Protein AF-A0A9J6GIS7-F1 (afdb_monomer_lite)

pLDDT: mean 80.04, std 21.85, range [19.17, 98.69]

Radius of gyration: 23.98 Å; chains: 1; bounding box: 55×44×82 Å

Sequence (322 aa):
MVPNIGRYGRQYSVLVHHNRYSGREEYANVIGKDVFIVTILREPMALFESLAATLRHKGIHIDDIEDSRGKGHFLSYLAGMRVDYGRIGTNQMAFDLGLSVNVMNNSKRVIRFIRRLDAELDLVLIAELMDESLVLLKHALCWTTQDVVSFQQNARRSQYLPSRIPEKARRAILTANYVDVSLYNFFKIKLLDAIAAFGVDRMKEEVFALRKMRMSMYGDCVDSEDTADKVYPPQFVFRPDVVGYRIKNDTRAVPSATCRMLGANELLFTNMIRRRQLMDISAFYFARWGAGAATGLAASAPLGLALSLTLSVPWSSRMLLG

Foldseek 3Di:
DPDQCVVLVDADCDDDDQAAADFQVVVCVGHNPPDAAEEEAEDQVVVVLLVQVLCVVVVQHLPVLPDPPDPHCVVVQLVQHADDVNQDGALNVLRSNPDDSVCVVPPVVLVVSLVRCVVGHPAYHYPVCNLLSLLVVCVVVVHDLLVSQADDWPAFPDPPPSPPQDVVNVVSRCVSNVSSVVNNVVRVVVSVVVCVVCPVVVSVVSSVVSVVSNVVLCVQFFPDKDFCPVADDPQQPSDRRIIAGDTDPDGDPDDNVVSCCNRRHPSRNVVVVVVVVVVVVVVSVCVVVVVPPPDDDDDDDDDDDDDPPPPDDDDDDDDPDD

Secondary structure (DSSP, 8-state):
----GGGGT---S---SS-----HHHHHHHH-TT---EEEE--HHHHHHHHHHHHHHTT----TTS-TTS--HHHHHHTT--BTTTTB-SSHHHHHTT--GGGTT-HHHHHHHHHHHHHH-SEEEEGGGHHHHHHHHHHHTT--TGGG----TT-BSS--------HHHHHHHHHHTHHHHHHHHHHHHHHHHHHHHH-HHHHHHHHHHHHHHHHHHHHHHEEEEEEHHHHS-GGG-S-TTBEEEEEPSS-SSS-HHHHHHHH--HHHHHHHHHHHHHHHHHHHHHHHHHTTS-SS--------------------------

Structure (mmCIF, N/CA/C/O backbone):
data_AF-A0A9J6GIS7-F1
#
_entry.id   AF-A0A9J6GIS7-F1
#
loop_
_atom_site.group_PDB
_atom_site.id
_atom_site.type_symbol
_atom_site.label_atom_id
_atom_site.label_alt_id
_atom_site.label_comp_id
_atom_site.label_asym_id
_atom_site.label_entity_id
_atom_site.label_seq_id
_atom_site.pdbx_PDB_ins_code
_atom_site.Cartn_x
_atom_site.Cartn_y
_atom_site.Cartn_z
_atom_site.occupancy
_atom_site.B_iso_or_equiv
_atom_site.auth_seq_id
_atom_site.auth_comp_id
_atom_site.auth_asym_id
_atom_site.auth_atom_id
_atom_site.pdbx_PDB_model_num
ATOM 1 N N . MET A 1 1 ? 15.617 -7.220 10.814 1.00 45.91 1 MET A N 1
ATOM 2 C CA . MET A 1 1 ? 15.347 -8.638 11.128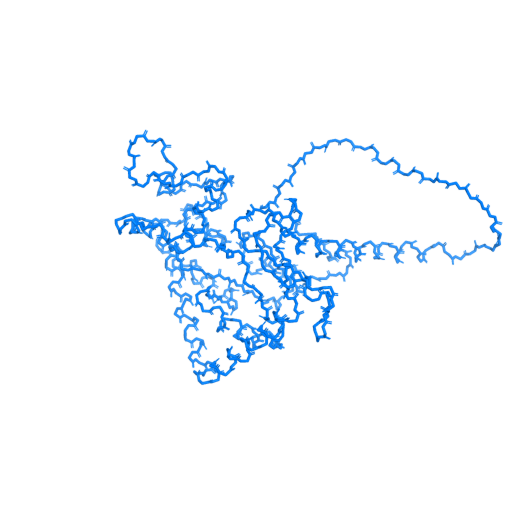 1.00 45.91 1 MET A CA 1
ATOM 3 C C . MET A 1 1 ? 14.197 -8.671 12.121 1.00 45.91 1 MET A C 1
ATOM 5 O O . MET A 1 1 ? 14.287 -7.982 13.131 1.00 45.91 1 MET A O 1
ATOM 9 N N . VAL A 1 2 ? 13.102 -9.363 11.799 1.00 58.69 2 VAL A N 1
ATOM 10 C CA . VAL A 1 2 ? 11.979 -9.567 12.729 1.00 58.69 2 VAL A CA 1
ATOM 11 C C . VAL A 1 2 ? 12.459 -10.547 13.807 1.00 58.69 2 VAL A C 1
ATOM 13 O O . VAL A 1 2 ? 12.977 -11.602 13.440 1.00 58.69 2 VAL A O 1
ATOM 16 N N . PRO A 1 3 ? 12.389 -10.219 15.110 1.00 66.56 3 PRO A N 1
ATOM 17 C CA . PRO A 1 3 ? 12.826 -11.140 16.155 1.00 66.56 3 PRO A CA 1
ATOM 18 C C . PRO A 1 3 ? 12.083 -12.477 16.059 1.00 66.56 3 PRO A C 1
ATOM 20 O O . PRO A 1 3 ? 10.860 -12.497 15.964 1.00 66.56 3 PRO A O 1
ATOM 23 N N . ASN A 1 4 ? 12.793 -13.606 16.125 1.00 67.88 4 ASN A N 1
ATOM 24 C CA . ASN A 1 4 ? 12.127 -14.903 16.227 1.00 67.88 4 ASN A CA 1
ATOM 25 C C . ASN A 1 4 ? 11.521 -15.040 17.632 1.00 67.88 4 ASN A C 1
ATOM 27 O O . ASN A 1 4 ? 12.206 -15.436 18.577 1.00 67.88 4 ASN A O 1
ATOM 31 N N . ILE A 1 5 ? 10.245 -14.673 17.771 1.00 73.38 5 ILE A N 1
ATOM 32 C CA . ILE A 1 5 ? 9.488 -14.803 19.022 1.00 73.38 5 ILE A CA 1
ATOM 33 C C . ILE A 1 5 ? 8.954 -16.221 19.257 1.00 73.38 5 ILE A C 1
ATOM 35 O O . ILE A 1 5 ? 8.486 -16.511 20.357 1.00 73.38 5 ILE A O 1
ATOM 39 N N . GLY A 1 6 ? 9.117 -17.126 18.284 1.00 70.00 6 GLY A N 1
ATOM 40 C CA . GLY A 1 6 ? 8.827 -18.553 18.432 1.00 70.00 6 GLY A CA 1
ATOM 41 C C . GLY A 1 6 ? 9.629 -19.188 19.566 1.00 70.00 6 GLY A C 1
ATOM 42 O O . GLY A 1 6 ? 9.104 -20.015 20.307 1.00 70.00 6 GLY A O 1
ATOM 43 N N . ARG A 1 7 ? 10.854 -18.700 19.818 1.00 71.38 7 ARG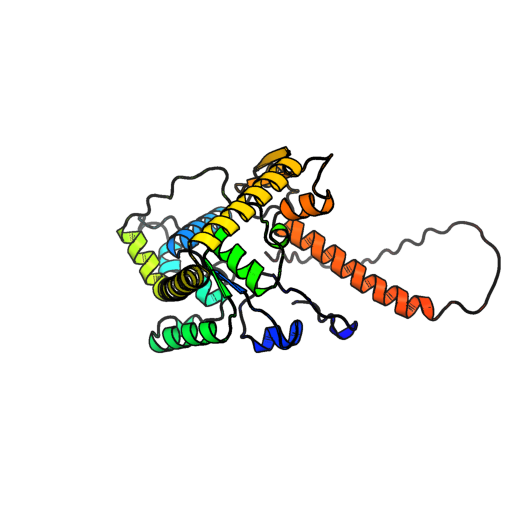 A N 1
ATOM 44 C CA . ARG A 1 7 ? 11.670 -19.104 20.983 1.00 71.38 7 ARG A CA 1
ATOM 45 C C . ARG A 1 7 ? 11.017 -18.803 22.341 1.00 71.38 7 ARG A C 1
ATOM 47 O O . ARG A 1 7 ? 11.453 -19.328 23.359 1.00 71.38 7 ARG A O 1
ATOM 54 N N . TYR A 1 8 ? 9.992 -17.952 22.353 1.00 71.31 8 TYR A N 1
ATOM 55 C CA . TYR A 1 8 ? 9.195 -17.589 23.524 1.00 71.31 8 TYR A CA 1
ATOM 56 C C . TYR A 1 8 ? 7.790 -18.210 23.500 1.00 71.31 8 TYR A C 1
ATOM 58 O O . TYR A 1 8 ? 6.919 -17.757 24.238 1.00 71.31 8 TYR A O 1
ATOM 66 N N . GLY A 1 9 ? 7.541 -19.206 22.640 1.00 74.12 9 GLY A N 1
ATOM 67 C CA . GLY A 1 9 ? 6.219 -19.820 22.487 1.00 74.12 9 GLY A CA 1
ATOM 68 C C . GLY A 1 9 ? 5.168 -18.862 21.918 1.00 74.12 9 GLY A C 1
ATOM 69 O O . GLY A 1 9 ? 3.985 -19.011 22.207 1.00 74.12 9 GLY A O 1
ATOM 70 N N . ARG A 1 10 ? 5.592 -17.846 21.154 1.00 76.88 10 ARG A N 1
ATOM 71 C CA . ARG A 1 10 ? 4.707 -16.850 20.540 1.00 76.88 10 ARG A CA 1
ATOM 72 C C . ARG A 1 10 ? 4.822 -16.849 19.025 1.00 76.88 10 ARG A C 1
ATOM 74 O O . ARG A 1 10 ? 5.863 -17.195 18.476 1.00 76.88 10 ARG A O 1
ATOM 81 N N . GLN A 1 11 ? 3.758 -16.407 18.368 1.00 77.50 11 GLN A N 1
ATOM 82 C CA . GLN A 1 11 ? 3.685 -16.228 16.920 1.00 77.50 11 GLN A CA 1
ATOM 83 C C . GLN A 1 11 ? 3.157 -14.831 16.601 1.00 77.50 11 GLN A C 1
ATOM 85 O O . GLN A 1 11 ? 2.466 -14.214 17.416 1.00 77.50 11 GLN A O 1
ATOM 90 N N . TYR A 1 12 ? 3.520 -14.316 15.430 1.00 82.81 12 TYR A N 1
ATOM 91 C CA . TYR A 1 12 ? 2.980 -13.055 14.940 1.00 82.81 12 TYR A CA 1
ATOM 92 C C . TYR A 1 12 ? 1.614 -13.297 14.309 1.00 82.81 12 TYR A C 1
ATOM 94 O O . TYR A 1 12 ? 1.493 -14.141 13.432 1.00 82.81 12 TYR A O 1
ATOM 102 N N . SER A 1 13 ? 0.608 -12.521 14.705 1.00 86.00 13 SER A N 1
ATOM 103 C CA . SER A 1 13 ? -0.703 -12.542 14.041 1.00 86.00 13 SER A CA 1
ATOM 104 C C . SER A 1 13 ? -0.714 -11.718 12.754 1.00 86.00 13 SER A C 1
ATOM 106 O O . SER A 1 13 ? -1.468 -12.015 11.837 1.00 86.00 13 SER A O 1
ATOM 108 N N . VAL A 1 14 ? 0.119 -10.676 12.684 1.00 89.00 14 VAL A N 1
ATOM 109 C CA . VAL A 1 14 ? 0.238 -9.793 11.520 1.00 89.00 14 VAL A CA 1
ATOM 110 C C . VAL A 1 14 ? 1.696 -9.355 11.376 1.00 89.00 14 VAL A C 1
ATOM 112 O O . VAL A 1 14 ? 2.322 -8.947 12.358 1.00 89.00 14 VAL A O 1
ATOM 115 N N . LEU A 1 15 ? 2.234 -9.413 10.156 1.00 88.06 15 LEU A N 1
ATOM 116 C CA . LEU A 1 15 ? 3.537 -8.852 9.799 1.00 88.06 15 LEU A CA 1
ATOM 117 C C . LEU A 1 15 ? 3.337 -7.716 8.794 1.00 88.06 15 LEU A C 1
ATOM 119 O O . LEU A 1 15 ? 3.062 -7.965 7.626 1.00 88.06 15 LEU A O 1
ATOM 123 N N . VAL A 1 16 ? 3.501 -6.475 9.253 1.00 85.44 16 VAL A N 1
ATOM 124 C CA . VAL A 1 16 ? 3.422 -5.275 8.407 1.00 85.44 16 VAL A CA 1
ATOM 125 C C . VAL A 1 16 ? 4.675 -4.445 8.636 1.00 85.44 16 VAL A C 1
ATOM 127 O O . VAL A 1 16 ? 4.836 -3.812 9.677 1.00 85.44 16 VAL A O 1
ATOM 130 N N . HIS A 1 17 ? 5.605 -4.496 7.692 1.00 80.25 17 HIS A N 1
ATOM 131 C CA . HIS A 1 17 ? 6.817 -3.686 7.707 1.00 80.25 17 HIS A CA 1
ATOM 132 C C . HIS A 1 17 ? 7.331 -3.548 6.278 1.00 80.25 17 HIS A C 1
ATOM 134 O O . HIS A 1 17 ? 7.092 -4.427 5.457 1.00 80.25 17 HIS A O 1
ATOM 140 N N . HIS A 1 18 ? 8.100 -2.499 5.990 1.00 82.00 18 HIS A N 1
ATOM 141 C CA . HIS A 1 18 ? 8.861 -2.432 4.748 1.00 82.00 18 HIS A CA 1
ATOM 142 C C . HIS A 1 18 ? 9.874 -3.580 4.693 1.00 82.00 18 HIS A C 1
ATOM 144 O O . HIS A 1 18 ? 10.865 -3.596 5.433 1.00 82.00 18 HIS A O 1
ATOM 150 N N . ASN A 1 19 ? 9.602 -4.563 3.845 1.00 85.44 19 ASN A N 1
ATOM 151 C CA . ASN A 1 19 ? 10.486 -5.670 3.535 1.00 85.44 19 ASN A CA 1
ATOM 152 C C . ASN A 1 19 ? 10.356 -6.036 2.055 1.00 85.44 19 ASN A C 1
ATOM 154 O O . ASN A 1 19 ? 9.341 -5.785 1.413 1.00 85.44 19 ASN A O 1
ATOM 158 N N . ARG A 1 20 ? 11.413 -6.640 1.514 1.00 91.12 20 ARG A N 1
ATOM 159 C CA . ARG A 1 20 ? 11.375 -7.188 0.164 1.00 91.12 20 ARG A CA 1
ATOM 160 C C . ARG A 1 20 ? 10.721 -8.564 0.208 1.00 91.12 20 ARG A C 1
ATOM 162 O O . ARG A 1 20 ? 11.162 -9.419 0.973 1.00 91.12 20 ARG A O 1
ATOM 169 N N . TYR A 1 21 ? 9.691 -8.772 -0.602 1.00 94.00 21 TYR A N 1
ATOM 170 C CA . TYR A 1 21 ? 8.959 -10.027 -0.668 1.00 94.00 21 TYR A CA 1
ATOM 171 C C . TYR A 1 21 ? 9.860 -11.171 -1.143 1.00 94.00 21 TYR A C 1
ATOM 173 O O . TYR A 1 21 ? 10.566 -11.058 -2.148 1.00 94.00 21 TYR A O 1
ATOM 181 N N . SER A 1 22 ? 9.829 -12.278 -0.407 1.00 91.81 22 SER A N 1
ATOM 182 C CA . SER A 1 22 ? 10.700 -13.441 -0.598 1.00 91.81 22 SER A CA 1
ATOM 183 C C . SER A 1 22 ? 9.921 -14.740 -0.829 1.00 91.81 22 SER A C 1
ATOM 185 O O . SER A 1 22 ? 10.472 -15.816 -0.639 1.00 91.81 22 SER A O 1
ATOM 187 N N . GLY A 1 23 ? 8.663 -14.644 -1.275 1.00 92.81 23 GLY A N 1
ATOM 188 C CA . GLY A 1 23 ? 7.782 -15.795 -1.500 1.00 92.81 23 GLY A CA 1
ATOM 189 C C . GLY A 1 23 ? 6.984 -16.187 -0.256 1.00 92.81 23 GLY A C 1
ATOM 190 O O . GLY A 1 23 ? 7.378 -15.889 0.871 1.00 92.81 23 GLY A O 1
ATOM 191 N N . ARG A 1 24 ? 5.843 -16.851 -0.465 1.00 93.69 24 ARG A N 1
ATOM 192 C CA . ARG A 1 24 ? 4.863 -17.202 0.582 1.00 93.69 24 ARG A CA 1
ATOM 193 C C . ARG A 1 24 ? 5.442 -18.067 1.703 1.00 93.69 24 ARG A C 1
ATOM 195 O O . ARG A 1 24 ? 5.090 -17.866 2.862 1.00 93.69 24 ARG A O 1
ATOM 202 N N . GLU A 1 25 ? 6.345 -18.987 1.371 1.00 92.75 25 GLU A N 1
ATOM 203 C CA . GLU A 1 25 ? 6.940 -19.937 2.324 1.00 92.75 25 GLU A CA 1
ATOM 204 C C . GLU A 1 25 ? 7.667 -19.237 3.483 1.00 92.75 25 GLU A C 1
ATOM 206 O O . GLU A 1 25 ? 7.503 -19.617 4.641 1.00 92.75 25 GLU A O 1
ATOM 211 N N . GLU A 1 26 ? 8.392 -18.152 3.202 1.00 90.75 26 GLU A N 1
ATOM 212 C CA . GLU A 1 26 ? 9.105 -17.379 4.227 1.00 90.75 26 GLU A CA 1
ATOM 213 C C . GLU A 1 26 ? 8.149 -16.724 5.233 1.00 90.75 26 GLU A C 1
ATOM 215 O O . GLU A 1 26 ? 8.418 -16.687 6.433 1.00 90.75 26 GLU A O 1
ATOM 220 N N . TYR A 1 27 ? 6.991 -16.250 4.769 1.00 90.38 27 TYR A N 1
ATOM 221 C CA . TYR A 1 27 ? 5.964 -15.687 5.648 1.00 90.38 27 TYR A CA 1
ATOM 222 C C . TYR A 1 27 ? 5.241 -16.782 6.428 1.00 90.38 27 TYR A C 1
ATOM 224 O O . TYR A 1 27 ? 4.950 -16.600 7.612 1.00 90.38 27 TYR A O 1
ATOM 232 N N . ALA A 1 28 ? 5.011 -17.935 5.798 1.00 90.38 28 ALA A N 1
ATOM 233 C CA . ALA A 1 28 ? 4.398 -19.083 6.449 1.00 90.38 28 ALA A CA 1
ATOM 234 C C . ALA A 1 28 ? 5.254 -19.621 7.608 1.00 90.38 28 ALA A C 1
ATOM 236 O O . ALA A 1 28 ? 4.714 -20.043 8.628 1.00 90.38 28 ALA A O 1
ATOM 237 N N . ASN A 1 29 ? 6.583 -19.528 7.498 1.00 86.88 29 ASN A N 1
ATOM 238 C CA . ASN A 1 29 ? 7.515 -19.886 8.571 1.00 86.88 29 ASN A CA 1
ATOM 239 C C . ASN A 1 29 ? 7.455 -18.938 9.784 1.00 86.88 29 ASN A C 1
ATOM 241 O O . ASN A 1 29 ? 7.858 -19.323 10.882 1.00 86.88 29 ASN A O 1
ATOM 245 N N . VAL A 1 30 ? 6.977 -17.702 9.602 1.00 84.56 30 VAL A N 1
ATOM 246 C CA . VAL A 1 30 ? 6.939 -16.670 10.655 1.00 84.56 30 VAL A CA 1
ATOM 247 C C . VAL A 1 30 ? 5.552 -16.539 11.289 1.00 84.56 30 VAL A C 1
ATOM 249 O O . VAL A 1 30 ? 5.454 -16.381 12.508 1.00 84.56 30 VAL A O 1
ATOM 252 N N . ILE A 1 31 ? 4.497 -16.570 10.474 1.00 87.94 31 ILE A N 1
ATOM 253 C CA . ILE A 1 31 ? 3.103 -16.376 10.906 1.00 87.94 31 ILE A CA 1
ATOM 254 C C . ILE A 1 31 ? 2.387 -17.717 11.088 1.00 87.94 31 ILE A C 1
ATOM 256 O O . ILE A 1 31 ? 1.676 -17.902 12.070 1.00 87.94 31 ILE A O 1
ATOM 260 N N . GLY A 1 32 ? 2.579 -18.652 10.157 1.00 88.88 32 GLY A N 1
ATOM 261 C CA . GLY A 1 32 ? 1.862 -19.924 10.096 1.00 88.88 32 GLY A CA 1
ATOM 262 C C . GLY A 1 32 ? 1.458 -20.289 8.665 1.00 88.88 32 GLY A C 1
ATOM 263 O O . GLY A 1 32 ? 1.443 -19.443 7.774 1.00 88.88 32 GLY A O 1
ATOM 264 N N . LYS A 1 33 ? 1.121 -21.563 8.434 1.00 89.69 33 LYS A N 1
ATOM 265 C CA . LYS A 1 33 ? 0.798 -22.091 7.091 1.00 89.69 33 LYS A CA 1
ATOM 266 C C . LYS A 1 33 ? -0.401 -21.400 6.432 1.00 89.69 33 LYS A C 1
ATOM 268 O O . LYS A 1 33 ? -0.398 -21.228 5.217 1.00 89.69 33 LYS A O 1
ATOM 273 N N . ASP A 1 34 ? -1.354 -20.945 7.238 1.00 90.12 34 ASP A N 1
ATOM 274 C CA . ASP A 1 34 ? -2.580 -20.274 6.790 1.00 90.12 34 ASP A CA 1
ATOM 275 C C . ASP A 1 34 ? -2.407 -18.746 6.679 1.00 90.12 34 ASP A C 1
ATOM 277 O O . ASP A 1 34 ? -3.353 -17.982 6.859 1.00 90.12 34 ASP A O 1
ATOM 281 N N . VAL A 1 35 ? -1.178 -18.274 6.430 1.00 93.88 35 VAL A N 1
ATOM 282 C CA . VAL A 1 35 ? -0.882 -16.843 6.299 1.00 93.88 35 VAL A CA 1
ATOM 283 C C . VAL A 1 35 ? -1.677 -16.215 5.153 1.00 93.88 35 VAL A C 1
ATOM 285 O O . VAL A 1 35 ? -1.588 -16.659 4.015 1.00 93.88 35 VAL A O 1
ATOM 288 N N . PHE A 1 36 ? -2.410 -15.141 5.443 1.00 96.00 36 PHE A N 1
ATOM 289 C CA . PHE A 1 36 ? -3.055 -14.315 4.426 1.00 96.00 36 PHE A CA 1
ATOM 290 C C . PHE A 1 36 ? -2.112 -13.179 4.016 1.00 96.00 36 PHE A C 1
ATOM 292 O O . PHE A 1 36 ? -1.747 -12.336 4.840 1.00 96.00 36 PHE A O 1
ATOM 299 N N . ILE A 1 37 ? -1.690 -13.156 2.754 1.00 96.31 37 ILE A N 1
ATOM 300 C CA . ILE A 1 37 ? -0.734 -12.188 2.222 1.00 96.31 37 ILE A CA 1
ATOM 301 C C . ILE A 1 37 ? -1.471 -11.151 1.387 1.00 96.31 37 ILE A C 1
ATOM 303 O O . ILE A 1 37 ? -2.006 -11.439 0.316 1.00 96.31 37 ILE A O 1
ATOM 307 N N . VAL A 1 38 ? -1.418 -9.913 1.870 1.00 96.38 38 VAL A N 1
ATOM 308 C CA . VAL A 1 38 ? -1.944 -8.735 1.188 1.00 96.38 38 VAL A CA 1
ATOM 309 C C . VAL A 1 38 ? -0.817 -7.766 0.846 1.00 96.38 38 VAL A C 1
ATOM 311 O O . VAL A 1 38 ? 0.148 -7.615 1.595 1.00 96.38 38 VAL A O 1
ATOM 314 N N . THR A 1 39 ? -0.939 -7.084 -0.288 1.00 96.56 39 THR A N 1
ATOM 315 C CA . THR A 1 39 ? -0.074 -5.953 -0.649 1.00 96.56 39 THR A CA 1
ATOM 316 C C . THR A 1 39 ? -0.895 -4.828 -1.271 1.00 96.56 39 THR A C 1
ATOM 318 O O . THR A 1 39 ? -2.073 -5.010 -1.577 1.00 96.56 39 THR A O 1
ATOM 321 N N . ILE A 1 40 ? -0.283 -3.660 -1.454 1.00 96.88 40 ILE A N 1
ATOM 322 C CA . ILE A 1 40 ? -0.919 -2.482 -2.047 1.00 96.88 40 ILE A CA 1
ATOM 323 C C . ILE A 1 40 ? -0.085 -2.037 -3.242 1.00 96.88 40 ILE A C 1
ATOM 325 O O . ILE A 1 40 ? 1.106 -1.761 -3.101 1.00 96.88 40 ILE A O 1
ATOM 329 N N . LEU A 1 41 ? -0.718 -1.931 -4.407 1.00 97.56 41 LEU A N 1
ATOM 330 C CA . LEU A 1 41 ? -0.131 -1.315 -5.592 1.00 97.56 41 LEU A CA 1
ATOM 331 C C . LEU A 1 41 ? -0.706 0.082 -5.808 1.00 97.56 41 LEU A C 1
ATOM 333 O O . LEU A 1 41 ? -1.804 0.416 -5.358 1.00 97.56 41 LEU A O 1
ATOM 337 N N . ARG A 1 42 ? 0.047 0.904 -6.531 1.00 95.56 42 ARG A N 1
ATOM 338 C CA . ARG A 1 42 ? -0.304 2.283 -6.861 1.00 95.56 42 ARG A CA 1
ATOM 339 C C . ARG A 1 42 ? -0.054 2.533 -8.337 1.00 95.56 42 ARG A C 1
ATOM 341 O O . ARG A 1 42 ? 0.832 1.912 -8.922 1.00 95.56 42 ARG A O 1
ATOM 348 N N . GLU A 1 43 ? -0.811 3.450 -8.926 1.00 95.88 43 GLU A N 1
ATOM 349 C CA . GLU A 1 43 ? -0.600 3.855 -10.309 1.00 95.88 43 GLU A CA 1
ATOM 350 C C . GLU A 1 43 ? 0.872 4.288 -10.505 1.00 95.88 43 GLU A C 1
ATOM 352 O O . GLU A 1 43 ? 1.387 5.084 -9.709 1.00 95.88 43 GLU A O 1
ATOM 357 N N . PRO A 1 44 ? 1.587 3.744 -11.512 1.00 95.00 44 PRO A N 1
ATOM 358 C CA . PRO A 1 44 ? 3.035 3.917 -11.627 1.00 95.00 44 PRO A CA 1
ATOM 359 C C . PRO A 1 44 ? 3.502 5.373 -11.710 1.00 95.00 44 PRO A C 1
ATOM 361 O O . PRO A 1 44 ? 4.543 5.709 -11.143 1.00 95.00 44 PRO A O 1
ATOM 364 N N . MET A 1 45 ? 2.749 6.253 -12.380 1.00 90.25 45 MET A N 1
ATOM 365 C CA . MET A 1 45 ? 3.107 7.669 -12.461 1.00 90.25 45 MET A CA 1
ATOM 366 C C . MET A 1 45 ? 2.919 8.373 -11.109 1.00 90.25 45 MET A C 1
ATOM 368 O O . MET A 1 45 ? 3.814 9.085 -10.654 1.00 90.25 45 MET A O 1
ATOM 372 N N . ALA A 1 46 ? 1.808 8.123 -10.417 1.00 89.56 46 ALA A N 1
ATOM 373 C CA . ALA A 1 46 ? 1.549 8.647 -9.079 1.00 89.56 46 ALA A CA 1
ATOM 374 C C . ALA A 1 46 ? 2.580 8.147 -8.052 1.00 89.56 46 ALA A C 1
ATOM 376 O O . ALA A 1 46 ? 2.985 8.892 -7.154 1.00 89.56 46 ALA A O 1
ATOM 377 N N . LEU A 1 47 ? 3.036 6.897 -8.185 1.00 90.75 47 LEU A N 1
ATOM 378 C CA . LEU A 1 47 ? 4.132 6.360 -7.383 1.00 90.75 47 LEU A CA 1
ATOM 379 C C . LEU A 1 47 ? 5.451 7.078 -7.685 1.00 90.75 47 LEU A C 1
ATOM 381 O O . LEU A 1 47 ? 6.134 7.491 -6.746 1.00 90.75 47 LEU A O 1
ATOM 385 N N . PHE A 1 48 ? 5.795 7.271 -8.962 1.00 88.31 48 PHE A N 1
ATOM 386 C CA . PHE A 1 48 ? 6.991 8.019 -9.350 1.00 88.31 48 PHE A CA 1
ATOM 387 C C . PHE A 1 48 ? 6.992 9.427 -8.755 1.00 88.31 48 PHE A C 1
ATOM 389 O O . PHE A 1 48 ? 7.981 9.817 -8.146 1.00 88.31 48 PHE A O 1
ATOM 396 N N . GLU A 1 49 ? 5.895 10.179 -8.870 1.00 85.19 49 GLU A N 1
ATOM 397 C CA . GLU A 1 49 ? 5.806 11.535 -8.311 1.00 85.19 49 GLU A CA 1
ATOM 398 C C . GLU A 1 49 ? 6.012 11.543 -6.792 1.00 85.19 49 GLU A C 1
ATOM 400 O O . GLU A 1 49 ? 6.678 12.426 -6.246 1.00 85.19 49 GLU A O 1
ATOM 405 N N . SER A 1 50 ? 5.473 10.531 -6.107 1.00 84.88 50 SER A N 1
ATOM 406 C CA . SER A 1 50 ? 5.655 10.343 -4.669 1.00 84.88 50 SER A CA 1
ATOM 407 C C . SER A 1 50 ? 7.117 10.052 -4.314 1.00 84.88 50 SER A C 1
ATOM 409 O O . SER A 1 50 ? 7.656 10.661 -3.391 1.00 84.88 50 SER A O 1
ATOM 411 N N . LEU A 1 51 ? 7.779 9.156 -5.051 1.00 85.06 51 LEU A N 1
ATOM 412 C CA . LEU A 1 51 ? 9.193 8.823 -4.850 1.00 85.06 51 LEU A CA 1
ATOM 413 C C . LEU A 1 51 ? 10.104 10.004 -5.192 1.00 85.06 51 LEU A C 1
ATOM 415 O O . LEU A 1 51 ? 11.035 10.291 -4.443 1.00 85.06 51 LEU A O 1
ATOM 419 N N . ALA A 1 52 ? 9.812 10.720 -6.276 1.00 81.19 52 ALA A N 1
ATOM 420 C CA . ALA A 1 52 ? 10.535 11.913 -6.688 1.00 81.19 52 ALA A CA 1
ATOM 421 C C . ALA A 1 52 ? 10.442 13.000 -5.624 1.00 81.19 52 ALA A C 1
ATOM 423 O O . ALA A 1 52 ? 11.459 13.575 -5.241 1.00 81.19 52 ALA A O 1
ATOM 424 N N . ALA A 1 53 ? 9.250 13.228 -5.070 1.00 79.81 53 ALA A N 1
ATOM 425 C CA . ALA A 1 53 ? 9.096 14.116 -3.934 1.00 79.81 53 ALA A CA 1
ATOM 426 C C . ALA A 1 53 ? 9.979 13.656 -2.766 1.00 79.81 53 ALA A C 1
ATOM 428 O O . ALA A 1 53 ? 10.712 14.481 -2.216 1.00 79.81 53 ALA A O 1
ATOM 429 N N . THR A 1 54 ? 9.931 12.374 -2.381 1.00 78.56 54 THR A N 1
ATOM 430 C CA . THR A 1 54 ? 10.741 11.800 -1.285 1.00 78.56 54 THR A CA 1
ATOM 431 C C . THR A 1 54 ? 12.233 12.015 -1.495 1.00 78.56 54 THR A C 1
ATOM 433 O O . THR A 1 54 ? 12.917 12.484 -0.588 1.00 78.56 54 THR A O 1
ATOM 436 N N . LEU A 1 55 ? 12.727 11.741 -2.698 1.00 77.44 55 LEU A N 1
ATOM 437 C CA . LEU A 1 55 ? 14.122 11.935 -3.068 1.00 77.44 55 LEU A CA 1
ATOM 438 C C . LEU A 1 55 ? 14.519 13.413 -3.019 1.00 77.44 55 LEU A C 1
ATOM 440 O O . LEU A 1 55 ? 15.542 13.730 -2.415 1.00 77.44 55 LEU A O 1
ATOM 444 N N . ARG A 1 56 ? 13.675 14.329 -3.515 1.00 76.62 56 ARG A N 1
ATOM 445 C CA . ARG A 1 56 ? 13.929 15.780 -3.434 1.00 76.62 56 ARG A CA 1
ATOM 446 C C . ARG A 1 56 ? 14.103 16.245 -1.992 1.00 76.62 56 ARG A C 1
ATOM 448 O O . ARG A 1 56 ? 14.984 17.051 -1.720 1.00 76.62 56 ARG A O 1
ATOM 455 N N . HIS A 1 57 ? 13.321 15.695 -1.063 1.00 74.19 57 HIS A N 1
ATOM 456 C CA . HIS A 1 57 ? 13.476 15.991 0.363 1.00 74.19 57 HIS A CA 1
ATOM 457 C C . HIS A 1 57 ? 14.804 15.478 0.944 1.00 74.19 57 HIS A C 1
ATOM 459 O O . HIS A 1 57 ? 15.373 16.114 1.824 1.00 74.19 57 HIS A O 1
ATOM 465 N N . LYS A 1 58 ? 15.341 14.375 0.411 1.00 70.56 58 LYS A N 1
ATOM 466 C CA . LYS A 1 58 ? 16.684 13.867 0.737 1.00 70.56 58 LYS A CA 1
ATOM 467 C C . LYS A 1 58 ? 17.815 14.602 -0.010 1.00 70.56 58 LYS A C 1
ATOM 469 O O . LYS A 1 58 ? 18.955 14.152 0.039 1.00 70.56 58 LYS A O 1
ATOM 474 N N . GLY A 1 59 ? 17.517 15.693 -0.724 1.00 69.38 59 GLY A N 1
ATOM 475 C CA . GLY A 1 59 ? 18.487 16.426 -1.547 1.00 69.38 59 GLY A CA 1
ATOM 476 C C . GLY A 1 59 ? 18.829 15.747 -2.880 1.00 69.38 59 GLY A C 1
ATOM 477 O O . GLY A 1 59 ? 19.803 16.121 -3.522 1.00 69.38 59 GLY A O 1
ATOM 478 N N . ILE A 1 60 ? 18.050 14.746 -3.304 1.00 67.31 60 ILE A N 1
ATOM 479 C CA . ILE A 1 60 ? 18.224 14.030 -4.574 1.00 67.31 60 ILE A CA 1
ATOM 480 C C . ILE A 1 60 ? 17.188 14.563 -5.569 1.00 67.31 60 ILE A C 1
ATOM 482 O O . ILE A 1 60 ? 15.996 14.269 -5.467 1.00 67.31 60 ILE A O 1
ATOM 486 N N . HIS A 1 61 ? 17.620 15.368 -6.535 1.00 64.88 61 HIS A N 1
ATOM 487 C CA . HIS A 1 61 ? 16.720 16.004 -7.499 1.00 64.88 61 HIS A CA 1
ATOM 488 C C . HIS A 1 61 ? 16.539 15.151 -8.757 1.00 64.88 61 HIS A C 1
ATOM 490 O O . HIS A 1 61 ? 17.508 14.747 -9.393 1.00 64.88 61 HIS A O 1
ATOM 496 N N . ILE A 1 62 ? 15.281 14.883 -9.117 1.00 59.66 62 ILE A N 1
ATOM 497 C CA . ILE A 1 62 ? 14.898 14.180 -10.358 1.00 59.66 62 ILE A CA 1
ATOM 498 C C . ILE A 1 62 ? 14.493 15.191 -11.451 1.00 59.66 62 ILE A C 1
ATOM 500 O O . ILE A 1 62 ? 14.062 14.818 -12.533 1.00 59.66 62 ILE A O 1
ATOM 504 N N . ASP A 1 63 ? 14.665 16.486 -11.186 1.00 56.25 63 ASP A N 1
ATOM 505 C CA . ASP A 1 63 ? 14.093 17.576 -11.985 1.00 56.25 63 ASP A CA 1
ATOM 506 C C . ASP A 1 63 ? 14.875 17.904 -13.259 1.00 56.25 63 ASP A C 1
ATOM 508 O O . ASP A 1 63 ? 14.405 18.696 -14.074 1.00 56.25 63 ASP A O 1
ATOM 512 N N . ASP A 1 64 ? 16.009 17.239 -13.490 1.00 54.03 64 ASP A N 1
ATOM 513 C CA . ASP A 1 64 ? 16.798 17.326 -14.727 1.00 54.03 64 ASP A CA 1
ATOM 514 C C . ASP A 1 64 ? 16.121 16.566 -15.887 1.00 54.03 64 ASP A C 1
ATOM 516 O O . ASP A 1 64 ? 16.751 15.829 -16.646 1.00 54.03 64 ASP A O 1
ATOM 520 N N . ILE A 1 65 ? 14.800 16.700 -16.006 1.00 51.72 65 ILE A N 1
ATOM 521 C CA . ILE A 1 65 ? 14.015 16.150 -17.112 1.00 51.72 65 ILE A CA 1
ATOM 522 C C . ILE A 1 65 ? 14.303 16.940 -18.404 1.00 51.72 65 ILE A C 1
ATOM 524 O O . ILE A 1 65 ? 14.170 16.384 -19.495 1.00 51.72 65 ILE A O 1
ATOM 528 N N . GLU A 1 66 ? 14.748 18.202 -18.291 1.00 44.50 66 GLU A N 1
ATOM 529 C CA . GLU A 1 66 ? 14.998 19.101 -19.431 1.00 44.50 66 GLU A CA 1
ATOM 530 C C . GLU A 1 66 ? 16.397 19.753 -19.485 1.00 44.50 66 GLU A C 1
ATOM 532 O O . GLU A 1 66 ? 16.793 20.183 -20.567 1.00 44.50 66 GLU A O 1
ATOM 537 N N . ASP A 1 67 ? 17.183 19.811 -18.398 1.00 42.34 67 ASP A N 1
ATOM 538 C CA . ASP A 1 67 ? 18.494 20.488 -18.426 1.00 42.34 67 ASP A CA 1
ATOM 539 C C . ASP A 1 67 ? 19.641 19.505 -18.703 1.00 42.34 67 ASP A C 1
ATOM 541 O O . ASP A 1 67 ? 20.159 18.819 -17.824 1.00 42.34 67 ASP A O 1
ATOM 545 N N . SER A 1 68 ? 20.090 19.467 -19.957 1.00 41.56 68 SER A N 1
ATOM 546 C CA . SER A 1 68 ? 21.246 18.691 -20.426 1.00 41.56 68 SER A CA 1
ATOM 547 C C . SER A 1 68 ? 22.602 19.164 -19.864 1.00 41.56 68 SER A C 1
ATOM 549 O O . SER A 1 68 ? 23.648 18.755 -20.367 1.00 41.56 68 SER A O 1
ATOM 551 N N . ARG A 1 69 ? 22.614 20.053 -18.860 1.00 45.53 69 ARG A N 1
ATOM 552 C CA . ARG A 1 69 ? 23.826 20.655 -18.274 1.00 45.53 69 ARG A CA 1
ATOM 553 C C . ARG A 1 69 ? 24.096 20.244 -16.823 1.00 45.53 69 ARG A C 1
ATOM 555 O O . ARG A 1 69 ? 25.209 20.459 -16.345 1.00 45.53 69 ARG A O 1
ATOM 562 N N . GLY A 1 70 ? 23.143 19.601 -16.148 1.00 47.78 70 GLY A N 1
ATOM 563 C CA . GLY A 1 70 ? 23.351 18.954 -14.852 1.00 47.78 70 GLY A CA 1
ATOM 564 C C . GLY A 1 70 ? 23.739 17.487 -15.034 1.00 47.78 70 GLY A C 1
ATOM 565 O O . GLY A 1 70 ? 23.182 16.795 -15.882 1.00 47.78 70 GLY A O 1
ATOM 566 N N . LYS A 1 71 ? 24.697 16.973 -14.254 1.00 46.31 71 LYS A N 1
ATOM 567 C CA . LYS A 1 71 ? 25.065 15.539 -14.224 1.00 46.31 71 LYS A CA 1
ATOM 568 C C . LYS A 1 71 ? 23.947 14.714 -13.549 1.00 46.31 71 LYS A C 1
ATOM 570 O O . LYS A 1 71 ? 24.137 14.186 -12.458 1.00 46.31 71 LYS A O 1
ATOM 575 N N . GLY A 1 72 ? 22.765 14.689 -14.164 1.00 51.94 72 GLY A N 1
ATOM 576 C CA . GLY A 1 72 ? 21.485 14.473 -13.495 1.00 51.94 72 GLY A CA 1
ATOM 577 C C . GLY A 1 72 ? 21.125 13.036 -13.115 1.00 51.94 72 GLY A C 1
ATOM 578 O O . GLY A 1 72 ? 21.398 12.055 -13.817 1.00 51.94 72 GLY A O 1
ATOM 579 N N . HIS A 1 73 ? 20.400 12.931 -12.001 1.00 62.12 73 HIS A N 1
ATOM 580 C CA . HIS A 1 73 ? 19.847 11.685 -11.470 1.00 62.12 73 HIS A CA 1
ATOM 581 C C . HIS A 1 73 ? 18.649 11.150 -12.281 1.00 62.12 73 HIS A C 1
ATOM 583 O O . HIS A 1 73 ? 18.290 9.986 -12.119 1.00 62.12 73 HIS A O 1
ATOM 589 N N . PHE A 1 74 ? 18.049 11.933 -13.186 1.00 67.44 74 PHE A N 1
ATOM 590 C CA . PHE A 1 74 ? 16.945 11.465 -14.037 1.00 67.44 74 PHE A CA 1
ATOM 591 C C . PHE A 1 74 ? 17.405 10.468 -15.109 1.00 67.44 74 PHE A C 1
ATOM 593 O O . PHE A 1 74 ? 16.836 9.386 -15.227 1.00 67.44 74 PHE A O 1
ATOM 600 N N . LEU A 1 75 ? 18.488 10.772 -15.835 1.00 66.06 75 LEU A N 1
ATOM 601 C CA . LEU A 1 75 ? 19.101 9.811 -16.763 1.00 66.06 75 LEU A CA 1
ATOM 602 C C . LEU A 1 75 ? 19.590 8.565 -16.021 1.00 66.06 75 LEU A C 1
ATOM 604 O O . LEU A 1 75 ? 19.440 7.456 -16.519 1.00 66.06 75 LEU A O 1
ATOM 608 N N . SER A 1 76 ? 20.099 8.745 -14.800 1.00 69.88 76 SER A N 1
ATOM 609 C CA . SER A 1 76 ? 20.473 7.644 -13.911 1.00 69.88 76 SER A CA 1
ATOM 610 C C . SER A 1 76 ? 19.283 6.750 -13.553 1.00 69.88 76 SER A C 1
ATOM 612 O O . SER A 1 76 ? 19.378 5.528 -13.639 1.00 69.88 76 SER A O 1
ATOM 614 N N . TYR A 1 77 ? 18.147 7.356 -13.206 1.00 76.00 77 TYR A N 1
ATOM 615 C CA . TYR A 1 77 ? 16.897 6.651 -12.946 1.00 76.00 77 TYR A CA 1
ATOM 616 C C . TYR A 1 77 ? 16.424 5.888 -14.188 1.00 76.00 77 TYR A C 1
ATOM 618 O O . TYR A 1 77 ? 16.168 4.690 -14.107 1.00 76.00 77 TYR A O 1
ATOM 626 N N . LEU A 1 78 ? 16.376 6.544 -15.354 1.00 74.88 78 LEU A N 1
ATOM 627 C CA . LEU A 1 78 ? 15.981 5.909 -16.616 1.00 74.88 78 LEU A CA 1
ATOM 628 C C . LEU A 1 78 ? 16.947 4.796 -17.050 1.00 74.88 78 LEU A C 1
ATOM 630 O O . LEU A 1 78 ? 16.511 3.812 -17.640 1.00 74.88 78 LEU A O 1
ATOM 634 N N . ALA A 1 79 ? 18.232 4.907 -16.706 1.00 73.38 79 ALA A N 1
ATOM 635 C CA . ALA A 1 79 ? 19.231 3.855 -16.892 1.00 73.38 79 ALA A CA 1
ATOM 636 C C . ALA A 1 79 ? 19.059 2.672 -15.917 1.00 73.38 79 ALA A C 1
ATOM 638 O O . ALA A 1 79 ? 19.836 1.719 -15.957 1.00 73.38 79 ALA A O 1
ATOM 639 N N . GLY A 1 80 ? 18.057 2.716 -15.033 1.00 74.06 80 GLY A N 1
ATOM 640 C CA . GLY A 1 80 ? 17.779 1.668 -14.056 1.00 74.06 80 GLY A CA 1
ATOM 641 C C . GLY A 1 80 ? 18.704 1.694 -12.842 1.00 74.06 80 GLY A C 1
ATOM 642 O O . GLY A 1 80 ? 18.737 0.724 -12.082 1.00 74.06 80 GLY A O 1
ATOM 643 N N . MET A 1 81 ? 19.452 2.783 -12.631 1.00 79.62 81 MET A N 1
ATOM 644 C CA . MET A 1 81 ? 20.278 2.928 -11.437 1.00 79.62 81 MET A CA 1
ATOM 645 C C . MET A 1 81 ? 19.394 3.174 -10.219 1.00 79.62 81 MET A C 1
ATOM 647 O O . MET A 1 81 ? 18.515 4.039 -10.216 1.00 79.62 81 MET A O 1
ATOM 651 N N . ARG A 1 82 ? 19.646 2.397 -9.165 1.00 85.81 82 ARG A N 1
ATOM 652 C CA . ARG A 1 82 ? 18.947 2.518 -7.888 1.00 85.81 82 ARG A CA 1
ATOM 653 C C . ARG A 1 82 ? 19.748 3.400 -6.937 1.00 85.81 82 ARG A C 1
ATOM 655 O O . ARG A 1 82 ? 20.939 3.181 -6.737 1.00 85.81 82 ARG A O 1
ATOM 662 N N . VAL A 1 83 ? 19.081 4.382 -6.346 1.00 80.56 83 VAL A N 1
ATOM 663 C CA . VAL A 1 83 ? 19.634 5.335 -5.376 1.00 80.56 83 VAL A CA 1
ATOM 664 C C . VAL A 1 83 ? 19.252 4.932 -3.950 1.00 80.56 83 VAL A C 1
ATOM 666 O O . VAL A 1 83 ? 18.564 3.930 -3.747 1.00 80.56 83 VAL A O 1
ATOM 669 N N . ASP A 1 84 ? 19.711 5.700 -2.956 1.00 74.94 84 ASP A N 1
ATOM 670 C CA . ASP A 1 84 ? 19.395 5.474 -1.536 1.00 74.94 84 ASP A CA 1
ATOM 671 C C . ASP A 1 84 ? 19.780 4.053 -1.088 1.00 74.94 84 ASP A C 1
ATOM 673 O O . ASP A 1 84 ? 18.935 3.231 -0.741 1.00 74.94 84 ASP A O 1
ATOM 677 N N . TYR A 1 85 ? 21.076 3.731 -1.185 1.00 79.38 85 TYR A N 1
ATOM 678 C CA . TYR A 1 85 ? 21.626 2.397 -0.893 1.00 79.38 85 TYR A CA 1
ATOM 679 C C . TYR A 1 85 ? 20.996 1.270 -1.733 1.00 79.38 85 TYR A C 1
ATOM 681 O O . TYR A 1 85 ? 20.821 0.147 -1.262 1.00 79.38 85 TYR A O 1
ATOM 689 N N . GLY A 1 86 ? 20.629 1.578 -2.980 1.00 80.56 86 GLY A N 1
ATOM 690 C CA . GLY A 1 86 ? 20.022 0.624 -3.910 1.00 80.56 86 GLY A CA 1
ATOM 691 C C . GLY A 1 86 ? 18.542 0.332 -3.642 1.00 80.56 86 GLY A C 1
ATOM 692 O O . GLY A 1 86 ? 17.995 -0.601 -4.231 1.00 80.56 86 GLY A O 1
ATOM 693 N N . ARG A 1 87 ? 17.881 1.104 -2.771 1.00 81.44 87 ARG A N 1
ATOM 694 C CA . ARG A 1 87 ? 16.488 0.866 -2.365 1.00 81.44 87 ARG A CA 1
ATOM 695 C C . ARG A 1 87 ? 15.470 1.449 -3.334 1.00 81.44 87 ARG A C 1
ATOM 697 O O . ARG A 1 87 ? 14.453 0.806 -3.567 1.00 81.44 87 ARG A O 1
ATOM 704 N N . ILE A 1 88 ? 15.741 2.622 -3.909 1.00 85.12 88 ILE A N 1
ATOM 705 C CA . ILE A 1 88 ? 14.776 3.369 -4.731 1.00 85.12 88 ILE A CA 1
ATOM 706 C C . ILE A 1 88 ? 15.230 3.399 -6.191 1.00 85.12 88 ILE A C 1
ATOM 708 O O . ILE A 1 88 ? 16.358 3.793 -6.475 1.00 85.12 88 ILE A O 1
ATOM 712 N N . GLY A 1 89 ? 14.360 3.034 -7.133 1.00 87.50 89 GLY A N 1
ATOM 713 C CA . GLY A 1 89 ? 14.629 3.170 -8.569 1.00 87.50 89 GLY A CA 1
ATOM 714 C C . GLY A 1 89 ? 13.457 2.745 -9.448 1.00 87.50 89 GLY A C 1
ATOM 715 O O . GLY A 1 89 ? 12.306 2.800 -9.018 1.00 87.50 89 GLY A O 1
ATOM 716 N N . THR A 1 90 ? 13.740 2.349 -10.691 1.00 89.94 90 THR A N 1
ATOM 717 C CA . THR A 1 90 ? 12.707 1.893 -11.634 1.00 89.94 90 THR A CA 1
ATOM 718 C C . THR A 1 90 ? 12.121 0.549 -11.232 1.00 89.94 90 THR A C 1
ATOM 720 O O . THR A 1 90 ? 12.807 -0.313 -10.674 1.00 89.94 90 THR A O 1
ATOM 723 N N . ASN A 1 91 ? 10.845 0.360 -11.556 1.00 93.62 91 ASN A N 1
ATOM 724 C CA . ASN A 1 91 ? 10.049 -0.805 -11.197 1.00 93.62 91 ASN A CA 1
ATOM 725 C C . ASN A 1 91 ? 10.083 -1.056 -9.680 1.00 93.62 91 ASN A C 1
ATOM 727 O O . ASN A 1 91 ? 10.494 -2.125 -9.219 1.00 93.62 91 ASN A O 1
ATOM 731 N N . GLN A 1 92 ? 9.773 -0.014 -8.899 1.00 93.56 92 GLN A N 1
ATOM 732 C CA . GLN A 1 92 ? 9.875 -0.040 -7.443 1.00 93.56 92 GLN A CA 1
ATOM 733 C C . GLN A 1 92 ? 8.920 -1.068 -6.833 1.00 93.56 92 GLN A C 1
ATOM 735 O O . GLN A 1 92 ? 9.362 -1.845 -5.992 1.00 93.56 92 GLN A O 1
ATOM 740 N N . MET A 1 93 ? 7.668 -1.150 -7.301 1.00 96.12 93 MET A N 1
ATOM 741 C CA . MET A 1 93 ? 6.714 -2.135 -6.775 1.00 96.12 93 MET A CA 1
ATOM 742 C C . MET A 1 93 ? 7.178 -3.560 -7.072 1.00 96.12 93 MET A C 1
ATOM 744 O O . MET A 1 93 ? 7.190 -4.407 -6.184 1.00 96.12 93 MET A O 1
ATOM 748 N N . ALA A 1 94 ? 7.621 -3.835 -8.302 1.00 95.88 94 ALA A N 1
ATOM 749 C CA . ALA A 1 94 ? 8.135 -5.149 -8.668 1.00 95.88 94 ALA A CA 1
ATOM 750 C C . ALA A 1 94 ? 9.401 -5.515 -7.877 1.00 95.88 94 ALA A C 1
ATOM 752 O O . ALA A 1 94 ? 9.572 -6.671 -7.487 1.00 95.88 94 ALA A O 1
ATOM 753 N N . PHE A 1 95 ? 10.286 -4.548 -7.626 1.00 94.56 95 PHE A N 1
ATOM 754 C CA . PHE A 1 95 ? 11.484 -4.746 -6.812 1.00 94.56 95 PHE A CA 1
ATOM 755 C C . PHE A 1 95 ? 11.154 -5.082 -5.360 1.00 94.56 95 PHE A C 1
ATOM 757 O O . PHE A 1 95 ? 11.719 -6.044 -4.827 1.00 94.56 95 PHE A O 1
ATOM 764 N N . ASP A 1 96 ? 10.228 -4.333 -4.758 1.00 94.50 96 ASP A N 1
ATOM 765 C CA . ASP A 1 96 ? 9.730 -4.566 -3.403 1.00 94.50 96 ASP A CA 1
ATOM 766 C C . ASP A 1 96 ? 9.027 -5.928 -3.318 1.00 94.50 96 ASP A C 1
ATOM 768 O O . ASP A 1 96 ? 9.208 -6.659 -2.349 1.00 94.50 96 ASP A O 1
ATOM 772 N N . LEU A 1 97 ? 8.353 -6.353 -4.391 1.00 96.06 97 LEU A N 1
ATOM 773 C CA . LEU A 1 97 ? 7.746 -7.682 -4.532 1.00 96.06 97 LEU A CA 1
ATOM 774 C C . LEU A 1 97 ? 8.735 -8.791 -4.951 1.00 96.06 97 LEU A C 1
ATOM 776 O O . LEU A 1 97 ? 8.339 -9.906 -5.301 1.00 96.06 97 LEU A O 1
ATOM 780 N N . GLY A 1 98 ? 10.039 -8.521 -4.877 1.00 93.50 98 GLY A N 1
ATOM 781 C CA . GLY A 1 98 ? 11.082 -9.541 -4.976 1.00 93.50 98 GLY A CA 1
ATOM 782 C C . GLY A 1 98 ? 11.630 -9.786 -6.381 1.00 93.50 98 GLY A C 1
ATOM 783 O O . GLY A 1 98 ? 12.473 -10.672 -6.553 1.00 93.50 98 GLY A O 1
ATOM 784 N N . LEU A 1 99 ? 11.232 -9.011 -7.396 1.00 92.44 99 LEU A N 1
ATOM 785 C CA . LEU A 1 99 ? 11.846 -9.107 -8.719 1.00 92.44 99 LEU A CA 1
ATOM 786 C C . LEU A 1 99 ? 13.294 -8.613 -8.665 1.00 92.44 99 LEU A C 1
ATOM 788 O O . LEU A 1 99 ? 13.601 -7.554 -8.114 1.00 92.44 99 LEU A O 1
ATOM 792 N N . SER A 1 100 ? 14.212 -9.406 -9.212 1.00 87.25 100 SER A N 1
ATOM 793 C CA . SER A 1 100 ? 15.620 -9.022 -9.311 1.00 87.25 100 SER A CA 1
ATOM 794 C C . SER A 1 100 ? 15.840 -8.049 -10.470 1.00 87.25 100 SER A C 1
ATOM 796 O O . SER A 1 100 ? 15.257 -8.212 -11.543 1.00 87.25 100 SER A O 1
ATOM 798 N N . VAL A 1 101 ? 16.728 -7.070 -10.278 1.00 82.62 101 VAL A N 1
ATOM 799 C CA . VAL A 1 101 ? 17.010 -6.000 -11.253 1.00 82.62 101 VAL A CA 1
ATOM 800 C C . VAL A 1 101 ? 17.471 -6.566 -12.602 1.00 82.62 101 VAL A C 1
ATOM 802 O O . VAL A 1 101 ? 17.017 -6.124 -13.652 1.00 82.62 101 VAL A O 1
ATOM 805 N N . ASN A 1 102 ? 18.286 -7.626 -12.591 1.00 79.44 102 ASN A N 1
ATOM 806 C CA . ASN A 1 102 ? 18.785 -8.286 -13.808 1.00 79.44 102 ASN A CA 1
ATOM 807 C C . ASN A 1 102 ? 17.702 -9.010 -14.634 1.00 79.44 102 ASN A C 1
ATOM 809 O O . ASN A 1 102 ? 17.960 -9.440 -15.757 1.00 79.44 102 ASN A O 1
ATOM 813 N N . VAL A 1 103 ? 16.498 -9.180 -14.087 1.00 78.75 103 VAL A N 1
ATOM 814 C CA . VAL A 1 103 ? 15.375 -9.841 -14.761 1.00 78.75 103 VAL A CA 1
ATOM 815 C C . VAL A 1 103 ? 14.441 -8.842 -15.439 1.00 78.75 103 VAL A C 1
ATOM 817 O O . VAL A 1 103 ? 13.678 -9.227 -16.326 1.00 78.75 103 VAL A O 1
ATOM 820 N N . MET A 1 104 ? 14.529 -7.564 -15.073 1.00 76.94 104 MET A N 1
ATOM 821 C CA . MET A 1 104 ? 13.558 -6.548 -15.465 1.00 76.94 104 MET A CA 1
ATOM 822 C C . MET A 1 104 ? 13.506 -6.278 -16.965 1.00 76.94 104 MET A C 1
ATOM 824 O O . MET A 1 104 ? 12.531 -5.693 -17.382 1.00 76.94 104 MET A O 1
ATOM 828 N N . ASN A 1 105 ? 14.449 -6.736 -17.795 1.00 79.00 105 ASN A N 1
ATOM 829 C CA . ASN A 1 105 ? 14.398 -6.565 -19.260 1.00 79.00 105 ASN A CA 1
ATOM 830 C C . ASN A 1 105 ? 13.902 -7.814 -20.016 1.00 79.00 105 ASN A C 1
ATOM 832 O O . ASN A 1 105 ? 13.899 -7.842 -21.244 1.00 79.00 105 ASN A O 1
ATOM 836 N N . ASN A 1 106 ? 13.498 -8.875 -19.307 1.00 87.38 106 ASN A N 1
ATOM 837 C CA . ASN A 1 106 ? 13.046 -10.126 -19.913 1.00 87.38 106 ASN A CA 1
ATOM 838 C C . ASN A 1 106 ? 11.529 -10.297 -19.752 1.00 87.38 106 ASN A C 1
ATOM 840 O O . ASN A 1 106 ? 11.052 -10.759 -18.714 1.00 87.38 106 ASN A O 1
ATOM 844 N N . SER A 1 107 ? 10.776 -9.997 -20.812 1.00 88.56 107 SER A N 1
ATOM 845 C CA . SER A 1 107 ? 9.305 -10.043 -20.821 1.00 88.56 107 SER A CA 1
ATOM 846 C C . SER A 1 107 ? 8.727 -11.397 -20.390 1.00 88.56 107 SER A C 1
ATOM 848 O O . SER A 1 107 ? 7.792 -11.448 -19.593 1.00 88.56 107 SER A O 1
ATOM 850 N N . LYS A 1 108 ? 9.321 -12.520 -20.824 1.00 91.75 108 LYS A N 1
ATOM 851 C CA . LYS A 1 108 ? 8.883 -13.867 -20.410 1.00 91.75 108 LYS A CA 1
ATOM 852 C C . LYS A 1 108 ? 9.048 -14.082 -18.905 1.00 91.75 108 LYS A C 1
ATOM 854 O O . LYS A 1 108 ? 8.214 -14.738 -18.283 1.00 91.75 108 LYS A O 1
ATOM 859 N N . ARG A 1 109 ? 10.126 -13.562 -18.312 1.00 91.94 109 ARG A N 1
ATOM 860 C CA . ARG A 1 109 ? 10.341 -13.633 -16.860 1.00 91.94 109 ARG A CA 1
ATOM 861 C C . ARG A 1 109 ? 9.408 -12.693 -16.098 1.00 91.94 109 ARG A C 1
ATOM 863 O O . ARG A 1 109 ? 8.924 -13.098 -15.050 1.00 91.94 109 ARG A O 1
ATOM 870 N N . VAL A 1 110 ? 9.108 -11.510 -16.636 1.00 92.44 110 VAL A N 1
ATOM 871 C CA . VAL A 1 110 ? 8.116 -10.583 -16.063 1.00 92.44 110 VAL A CA 1
ATOM 872 C C . VAL A 1 110 ? 6.731 -11.227 -16.004 1.00 92.44 110 VAL A C 1
ATOM 874 O O . VAL A 1 110 ? 6.101 -11.222 -14.952 1.00 92.44 110 VAL A O 1
ATOM 877 N N . ILE A 1 111 ? 6.287 -11.871 -17.085 1.00 94.44 111 ILE A N 1
ATOM 878 C CA . ILE A 1 111 ? 4.998 -12.579 -17.107 1.00 94.44 111 ILE A CA 1
ATOM 879 C C . ILE A 1 111 ? 4.967 -13.696 -16.055 1.00 94.44 111 ILE A C 1
ATOM 881 O O . ILE A 1 111 ? 4.004 -13.803 -15.300 1.00 94.44 111 ILE A O 1
ATOM 885 N N . ARG A 1 112 ? 6.032 -14.507 -15.959 1.00 95.31 112 ARG A N 1
ATOM 886 C CA . ARG A 1 112 ? 6.127 -15.548 -14.920 1.00 95.31 112 ARG A CA 1
ATOM 887 C C . ARG A 1 112 ? 6.120 -14.971 -13.509 1.00 95.31 112 ARG A C 1
ATO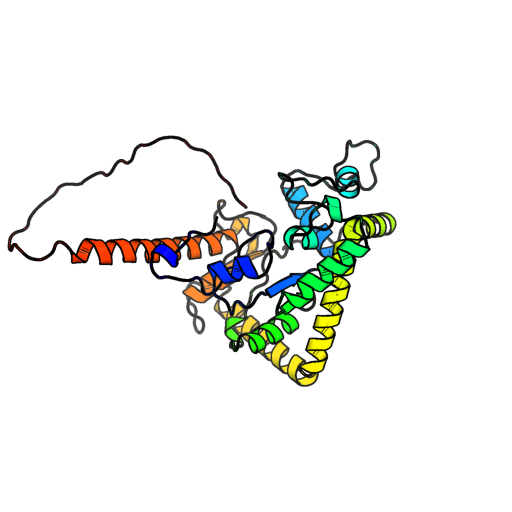M 889 O O . ARG A 1 112 ? 5.505 -15.559 -12.631 1.00 95.31 112 ARG A O 1
ATOM 896 N N . PHE A 1 113 ? 6.781 -13.838 -13.297 1.00 95.69 113 PHE A N 1
ATOM 897 C CA . PHE A 1 113 ? 6.785 -13.144 -12.015 1.00 95.69 113 PHE A CA 1
ATOM 898 C C . PHE A 1 113 ? 5.379 -12.689 -11.613 1.00 95.69 113 PHE A C 1
ATOM 900 O O . PHE A 1 113 ? 4.950 -12.992 -10.506 1.00 95.69 113 PHE A O 1
ATOM 907 N N . ILE A 1 114 ? 4.637 -12.049 -12.523 1.00 97.12 114 ILE A N 1
ATOM 908 C CA . ILE A 1 114 ? 3.254 -11.620 -12.265 1.00 97.12 114 ILE A CA 1
ATOM 909 C C . ILE A 1 114 ? 2.371 -12.831 -11.941 1.00 97.12 114 ILE A C 1
ATOM 911 O O . ILE A 1 114 ? 1.635 -12.802 -10.964 1.00 97.12 114 ILE A O 1
ATOM 915 N N . ARG A 1 115 ? 2.488 -13.928 -12.703 1.00 97.44 115 ARG A N 1
ATOM 916 C CA . ARG A 1 115 ? 1.727 -15.163 -12.443 1.00 97.44 115 ARG A CA 1
ATOM 917 C C . ARG A 1 115 ? 2.091 -15.839 -11.127 1.00 97.44 115 ARG A C 1
ATOM 919 O O . ARG A 1 115 ? 1.211 -16.390 -10.482 1.00 97.44 115 ARG A O 1
ATOM 926 N N . ARG A 1 116 ? 3.361 -15.786 -10.722 1.00 97.06 116 ARG A N 1
ATOM 927 C CA . ARG A 1 116 ? 3.787 -16.267 -9.406 1.00 97.06 116 ARG A CA 1
ATOM 928 C C . ARG A 1 116 ? 3.117 -15.456 -8.300 1.00 97.06 116 ARG A C 1
ATOM 930 O O . ARG A 1 116 ? 2.512 -16.044 -7.418 1.00 97.06 116 ARG A O 1
ATOM 937 N N . LEU A 1 117 ? 3.184 -14.124 -8.372 1.00 98.00 117 LEU A N 1
ATOM 938 C CA . LEU A 1 117 ? 2.516 -13.262 -7.394 1.00 98.00 117 LEU A CA 1
ATOM 939 C C . LEU A 1 117 ? 1.008 -13.517 -7.353 1.00 98.00 117 LEU A C 1
ATOM 941 O O . LEU A 1 117 ? 0.434 -13.558 -6.276 1.00 98.00 117 LEU A O 1
ATOM 945 N N . ASP A 1 118 ? 0.385 -13.741 -8.510 1.00 97.94 118 ASP A N 1
ATOM 946 C CA . ASP A 1 118 ? -1.043 -14.049 -8.602 1.00 97.94 118 ASP A CA 1
ATOM 947 C C . ASP A 1 118 ? -1.448 -15.344 -7.885 1.00 97.94 118 ASP A C 1
ATOM 949 O O . ASP A 1 118 ? -2.583 -15.476 -7.441 1.00 97.94 118 ASP A O 1
ATOM 953 N N . ALA A 1 119 ? -0.528 -16.306 -7.794 1.00 97.25 119 ALA A N 1
ATOM 954 C CA . ALA A 1 119 ? -0.739 -17.567 -7.092 1.00 97.25 119 ALA A CA 1
ATOM 955 C C . ALA A 1 119 ? -0.362 -17.497 -5.601 1.00 97.25 119 ALA A C 1
ATOM 957 O O . ALA A 1 119 ? -0.855 -18.295 -4.810 1.00 97.25 119 ALA A O 1
ATOM 958 N N . GLU A 1 120 ? 0.542 -16.592 -5.220 1.00 96.69 120 GLU A N 1
ATOM 959 C CA . GLU A 1 120 ? 1.094 -16.515 -3.862 1.00 96.69 120 GLU A CA 1
ATOM 960 C C . GLU A 1 120 ? 0.404 -15.472 -2.967 1.00 96.69 120 GLU A C 1
ATOM 962 O O . GLU A 1 120 ? 0.398 -15.641 -1.743 1.00 96.69 120 GLU A O 1
ATOM 967 N N . LEU A 1 121 ? -0.126 -14.394 -3.556 1.00 97.19 121 LEU A N 1
ATOM 968 C CA . LEU A 1 121 ? -0.810 -13.302 -2.862 1.00 97.19 121 LEU A CA 1
ATOM 969 C C . LEU A 1 121 ? -2.317 -13.562 -2.829 1.00 97.19 121 LEU A C 1
ATOM 971 O O . LEU A 1 121 ? -2.927 -13.810 -3.867 1.00 97.19 121 LEU A O 1
ATOM 975 N N . ASP A 1 122 ? -2.923 -13.441 -1.652 1.00 97.56 122 ASP A N 1
ATOM 976 C CA . ASP A 1 122 ? -4.353 -13.704 -1.471 1.00 97.56 122 ASP A CA 1
ATOM 977 C C . ASP A 1 122 ? -5.213 -12.506 -1.903 1.00 97.56 122 ASP A C 1
ATOM 979 O O . ASP A 1 122 ? -6.318 -12.674 -2.419 1.00 97.56 122 ASP A O 1
ATOM 983 N N . LEU A 1 123 ? -4.703 -11.281 -1.725 1.00 98.00 123 LEU A N 1
ATOM 984 C CA . LEU A 1 123 ? -5.376 -10.058 -2.159 1.00 98.00 123 LEU A CA 1
ATOM 985 C C . LEU A 1 123 ? -4.369 -8.952 -2.497 1.00 98.00 123 LEU A C 1
ATOM 987 O O . LEU A 1 123 ? -3.426 -8.689 -1.752 1.00 98.00 123 LEU A O 1
ATOM 991 N N . VAL A 1 124 ? -4.592 -8.251 -3.609 1.00 98.44 124 VAL A N 1
ATOM 992 C CA . VAL A 1 124 ? -3.800 -7.077 -4.000 1.00 98.44 124 VAL A CA 1
ATOM 993 C C . VAL A 1 124 ? -4.706 -5.855 -4.035 1.00 98.44 124 VAL A C 1
ATOM 995 O O . VAL A 1 124 ? -5.616 -5.771 -4.857 1.00 98.44 124 VAL A O 1
ATOM 998 N N . LEU A 1 125 ? -4.458 -4.913 -3.129 1.00 98.38 125 LEU A N 1
ATOM 999 C CA . LEU A 1 125 ? -5.203 -3.661 -3.028 1.00 98.38 125 LEU A CA 1
ATOM 1000 C C . LEU A 1 125 ? -4.676 -2.648 -4.047 1.00 98.38 125 LEU A C 1
ATOM 1002 O O . LEU A 1 125 ? -3.487 -2.641 -4.374 1.00 98.38 125 LEU A O 1
ATOM 1006 N N . ILE A 1 126 ? -5.547 -1.747 -4.500 1.00 98.31 126 ILE A N 1
ATOM 1007 C CA . ILE A 1 126 ? -5.184 -0.652 -5.405 1.00 98.31 126 ILE A CA 1
ATOM 1008 C C . ILE A 1 126 ? -5.405 0.672 -4.684 1.00 98.31 126 ILE A C 1
ATOM 1010 O O . ILE A 1 126 ? -6.513 0.968 -4.245 1.00 98.31 126 ILE A O 1
ATOM 1014 N N . ALA A 1 127 ? -4.355 1.487 -4.585 1.00 95.50 127 ALA A N 1
ATOM 1015 C CA . ALA A 1 127 ? -4.385 2.741 -3.837 1.00 95.50 127 ALA A CA 1
ATOM 1016 C C . ALA A 1 127 ? -5.473 3.716 -4.326 1.00 95.50 127 ALA A C 1
ATOM 1018 O O . ALA A 1 127 ? -6.057 4.436 -3.519 1.00 95.50 127 ALA A O 1
ATOM 1019 N N . GLU A 1 128 ? -5.778 3.721 -5.627 1.00 94.81 128 GLU A N 1
ATOM 1020 C CA . GLU A 1 128 ? -6.830 4.564 -6.214 1.00 94.81 128 GLU A CA 1
ATOM 1021 C C . GLU A 1 128 ? -8.257 4.045 -5.952 1.00 94.81 128 GLU A C 1
ATOM 1023 O O . GLU A 1 128 ? -9.216 4.777 -6.174 1.00 94.81 128 GLU A O 1
ATOM 1028 N N . LEU A 1 129 ? -8.398 2.803 -5.478 1.00 96.88 129 LEU A N 1
ATOM 1029 C CA . LEU A 1 129 ? -9.656 2.132 -5.122 1.00 96.88 129 LEU A CA 1
ATOM 1030 C C . LEU A 1 129 ? -9.578 1.629 -3.672 1.00 96.88 129 LEU A C 1
ATOM 1032 O O . LEU A 1 129 ? -9.919 0.483 -3.370 1.00 96.88 129 LEU A O 1
ATOM 1036 N N . MET A 1 130 ? -9.007 2.447 -2.780 1.00 96.25 130 MET A N 1
ATOM 1037 C CA . MET A 1 130 ? -8.670 2.019 -1.420 1.00 96.25 130 MET A CA 1
ATOM 1038 C C . MET A 1 130 ? -9.908 1.640 -0.604 1.00 96.25 130 MET A C 1
ATOM 1040 O O . MET A 1 130 ? -9.857 0.678 0.152 1.00 96.25 130 MET A O 1
ATOM 1044 N N . ASP A 1 131 ? -11.024 2.356 -0.754 1.00 97.81 131 ASP A N 1
ATOM 1045 C CA . ASP A 1 131 ? -12.238 2.046 0.008 1.00 97.81 131 ASP A CA 1
ATOM 1046 C C . ASP A 1 131 ? -12.810 0.680 -0.394 1.00 97.81 131 ASP A C 1
ATOM 1048 O O . ASP A 1 131 ? -13.089 -0.145 0.472 1.00 97.81 131 ASP A O 1
ATOM 1052 N N . GLU A 1 132 ? -12.914 0.403 -1.695 1.00 98.56 132 GLU A N 1
ATOM 1053 C CA . GLU A 1 132 ? -13.347 -0.891 -2.224 1.00 98.56 132 GLU A CA 1
ATOM 1054 C C . GLU A 1 132 ? -12.366 -2.006 -1.836 1.00 98.56 132 GLU A C 1
ATOM 1056 O O . GLU A 1 132 ? -12.770 -3.093 -1.423 1.00 98.56 132 GLU A O 1
ATOM 1061 N N . SER A 1 133 ? -11.065 -1.717 -1.908 1.00 98.38 133 SER A N 1
ATOM 1062 C CA . SER A 1 133 ? -10.000 -2.635 -1.498 1.00 98.38 133 SER A CA 1
ATOM 1063 C C . SER A 1 133 ? -10.124 -3.022 -0.018 1.00 98.38 133 SER A C 1
ATOM 1065 O O . SER A 1 133 ? -10.032 -4.200 0.325 1.00 98.38 133 SER A O 1
ATOM 1067 N N . LEU A 1 134 ? -10.371 -2.049 0.866 1.00 98.31 134 LEU A N 1
ATOM 1068 C CA . LEU A 1 134 ? -10.555 -2.279 2.301 1.00 98.31 134 LEU A CA 1
ATOM 1069 C C . LEU A 1 134 ? -11.848 -3.039 2.607 1.00 98.31 134 LEU A C 1
ATOM 1071 O O . LEU A 1 134 ? -11.854 -3.863 3.518 1.00 98.31 134 LEU A O 1
ATOM 1075 N N . VAL A 1 135 ? -12.923 -2.822 1.842 1.00 98.62 135 VAL A N 1
ATOM 1076 C CA . VAL A 1 135 ? -14.150 -3.628 1.951 1.00 98.62 135 VAL A CA 1
ATOM 1077 C C . VAL A 1 135 ? -13.873 -5.088 1.590 1.00 98.62 135 VAL A C 1
ATOM 1079 O O . VAL A 1 135 ? -14.267 -5.984 2.335 1.00 98.62 135 VAL A O 1
ATOM 1082 N N . LEU A 1 136 ? -13.159 -5.358 0.495 1.00 98.62 136 LEU A N 1
ATOM 1083 C CA . LEU A 1 136 ? -12.801 -6.733 0.135 1.00 98.62 136 LEU A CA 1
ATOM 1084 C C . LEU A 1 136 ? -11.892 -7.378 1.190 1.00 98.62 136 LEU A C 1
ATOM 1086 O O . LEU A 1 136 ? -12.138 -8.516 1.584 1.00 98.62 136 LEU A O 1
ATOM 1090 N N . LEU A 1 137 ? -10.899 -6.644 1.704 1.00 98.31 137 LEU A N 1
ATOM 1091 C CA . LEU A 1 137 ? -10.022 -7.123 2.777 1.00 98.31 137 LEU A CA 1
ATOM 1092 C C . L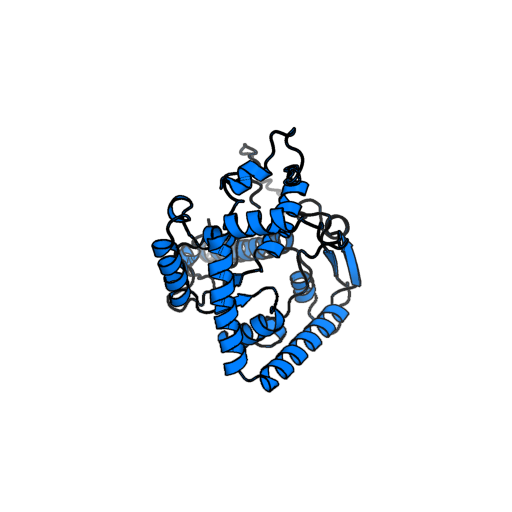EU A 1 137 ? -10.803 -7.436 4.060 1.00 98.31 137 LEU A C 1
ATOM 1094 O O . LEU A 1 137 ? -10.586 -8.483 4.668 1.00 98.31 137 LEU A O 1
ATOM 1098 N N . LYS A 1 138 ? -11.737 -6.555 4.445 1.00 98.12 138 LYS A N 1
ATOM 1099 C CA . LYS A 1 138 ? -12.637 -6.747 5.588 1.00 98.12 138 LYS A CA 1
ATOM 1100 C C . LYS A 1 138 ? -13.342 -8.099 5.494 1.00 98.12 138 LYS A C 1
ATOM 1102 O O . LYS A 1 138 ? -13.311 -8.875 6.443 1.00 98.12 138 LYS A O 1
ATOM 1107 N N . HIS A 1 139 ? -13.969 -8.383 4.352 1.00 98.25 139 HIS A N 1
ATOM 1108 C CA . HIS A 1 139 ? -14.704 -9.634 4.151 1.00 98.25 139 HIS A CA 1
ATOM 1109 C C . HIS A 1 139 ? -13.778 -10.850 4.059 1.00 98.25 139 HIS A C 1
ATOM 1111 O O . HIS A 1 139 ? -14.112 -11.893 4.610 1.00 98.25 139 HIS A O 1
ATOM 1117 N N . ALA A 1 140 ? -12.604 -10.716 3.437 1.00 97.25 140 ALA A N 1
ATOM 1118 C CA . ALA A 1 140 ? -11.628 -11.801 3.334 1.00 97.25 140 ALA A CA 1
ATOM 1119 C C . ALA A 1 140 ? -11.069 -12.249 4.698 1.00 97.25 140 ALA A C 1
ATOM 1121 O O . ALA A 1 140 ? -10.781 -13.427 4.883 1.00 97.25 140 ALA A O 1
ATOM 1122 N N . LEU A 1 141 ? -10.939 -11.323 5.654 1.00 96.00 141 LEU A N 1
ATOM 1123 C CA . LEU A 1 141 ? -10.406 -11.588 6.995 1.00 96.00 141 LEU A CA 1
ATOM 1124 C C . LEU A 1 141 ? -11.484 -11.717 8.082 1.00 96.00 141 LEU A C 1
ATOM 1126 O O . LEU A 1 141 ? -11.151 -11.812 9.263 1.00 96.00 141 LEU A O 1
ATOM 1130 N N . CYS A 1 142 ? -12.769 -11.713 7.705 1.00 96.56 142 CYS A N 1
ATOM 1131 C CA . CYS A 1 142 ? -13.902 -11.709 8.640 1.00 96.56 142 CYS A CA 1
ATOM 1132 C C . CYS A 1 142 ? -13.835 -10.562 9.668 1.00 96.56 142 CYS A C 1
ATOM 1134 O O . CYS A 1 142 ? -14.231 -10.710 10.825 1.00 96.56 142 CYS A O 1
ATOM 1136 N N . TRP A 1 143 ? -13.315 -9.416 9.243 1.00 96.88 143 TRP A N 1
ATOM 1137 C CA . TRP A 1 143 ? -13.181 -8.218 10.055 1.00 96.88 143 TRP A CA 1
ATOM 1138 C C . TRP A 1 143 ? -14.454 -7.373 10.044 1.00 96.88 143 TRP A C 1
ATOM 1140 O O . TRP A 1 143 ? -15.308 -7.456 9.156 1.00 96.88 143 TRP A O 1
ATOM 1150 N N . THR A 1 144 ? -14.589 -6.523 11.054 1.00 97.31 144 THR A N 1
ATOM 1151 C CA . THR A 1 144 ? -15.654 -5.525 11.117 1.00 97.31 144 THR A CA 1
ATOM 1152 C C . THR A 1 144 ? -15.273 -4.283 10.313 1.00 97.31 144 THR A C 1
ATOM 1154 O O . THR A 1 144 ? -14.115 -4.064 9.961 1.00 97.31 144 THR A O 1
ATOM 1157 N N . THR A 1 145 ? -16.246 -3.411 10.033 1.00 96.56 145 THR A N 1
ATOM 1158 C CA . THR A 1 145 ? -15.959 -2.121 9.381 1.00 96.56 145 THR A CA 1
ATOM 1159 C C . THR A 1 145 ? -14.980 -1.272 10.196 1.00 96.56 145 THR A C 1
ATOM 1161 O O . THR A 1 145 ? -14.196 -0.539 9.606 1.00 96.56 145 THR A O 1
ATOM 1164 N N . GLN A 1 146 ? -14.999 -1.379 11.530 1.00 94.38 146 GLN A N 1
ATOM 1165 C CA . GLN A 1 146 ? -14.106 -0.625 12.411 1.00 94.38 146 GLN A CA 1
ATOM 1166 C C . GLN A 1 146 ? -12.640 -1.059 12.266 1.00 94.38 146 GLN A C 1
ATOM 1168 O O . GLN A 1 146 ? -11.753 -0.210 12.335 1.00 94.38 146 GLN A O 1
ATOM 1173 N N . ASP A 1 147 ? -12.387 -2.345 12.011 1.00 94.12 147 ASP A N 1
ATOM 1174 C CA . ASP A 1 147 ? -11.033 -2.911 11.924 1.00 94.12 147 ASP A CA 1
ATOM 1175 C C . ASP A 1 147 ? -10.262 -2.444 10.679 1.00 94.12 147 ASP A C 1
ATOM 1177 O O . ASP A 1 147 ? -9.033 -2.466 10.661 1.00 94.12 147 ASP A O 1
ATOM 1181 N N . VAL A 1 148 ? -10.975 -1.990 9.643 1.00 95.50 148 VAL A N 1
ATOM 1182 C CA . VAL A 1 148 ? -10.388 -1.499 8.384 1.00 95.50 148 VAL A CA 1
ATOM 1183 C C . VAL A 1 148 ? -10.430 0.025 8.247 1.00 95.50 148 VAL A C 1
ATOM 1185 O O . VAL A 1 148 ? -10.099 0.564 7.190 1.00 95.50 148 VAL A O 1
ATOM 1188 N N . VAL A 1 149 ? -10.831 0.756 9.293 1.00 94.88 149 VAL A N 1
ATOM 1189 C CA . VAL A 1 149 ? -10.776 2.223 9.268 1.00 94.88 149 VAL A CA 1
ATOM 1190 C C . VAL A 1 149 ? -9.325 2.691 9.287 1.00 94.88 149 VAL A C 1
ATOM 1192 O O . VAL A 1 149 ? -8.546 2.347 10.170 1.00 94.88 149 VAL A O 1
ATOM 1195 N N . SER A 1 150 ? -8.990 3.567 8.343 1.00 91.12 150 SER A N 1
ATOM 1196 C CA . SER A 1 150 ? -7.714 4.274 8.295 1.00 91.12 150 SER A CA 1
ATOM 1197 C C . SER A 1 150 ? -7.928 5.768 8.054 1.00 91.12 150 SER A C 1
ATOM 1199 O O . SER A 1 150 ? -8.839 6.169 7.319 1.00 91.12 150 SER A O 1
ATOM 1201 N N . PHE A 1 151 ? -7.066 6.598 8.644 1.00 91.81 151 PHE A N 1
ATOM 1202 C CA . PHE A 1 151 ? -6.927 8.008 8.270 1.00 91.81 151 PHE A CA 1
ATOM 1203 C C . PHE A 1 151 ? -5.931 8.158 7.122 1.00 91.81 151 PHE A C 1
ATOM 1205 O O . PHE A 1 151 ? -5.135 7.257 6.846 1.00 91.81 151 PHE A O 1
ATOM 1212 N N . GLN A 1 152 ? -6.004 9.280 6.413 1.00 86.44 152 GLN A N 1
ATOM 1213 C CA . GLN A 1 152 ? -5.179 9.505 5.238 1.00 86.44 152 GLN A CA 1
ATOM 1214 C C . GLN A 1 152 ? -3.736 9.822 5.646 1.00 86.44 152 GLN A C 1
ATOM 1216 O O . GLN A 1 152 ? -3.381 10.951 5.951 1.00 86.44 152 GLN A O 1
ATOM 1221 N N . GLN A 1 153 ? -2.874 8.813 5.626 1.00 84.81 153 GLN A N 1
ATOM 1222 C CA . GLN A 1 153 ? -1.455 8.981 5.930 1.00 84.81 153 GLN A CA 1
ATOM 1223 C C . GLN A 1 153 ? -0.668 9.413 4.683 1.00 84.81 153 GLN A C 1
ATOM 1225 O O . GLN A 1 153 ? -1.065 9.128 3.552 1.00 84.81 153 GLN A O 1
ATOM 1230 N N . ASN A 1 154 ? 0.474 10.082 4.880 1.00 81.50 154 ASN A N 1
ATOM 1231 C CA . ASN A 1 154 ? 1.417 10.475 3.818 1.00 81.50 154 ASN A CA 1
ATOM 1232 C C . ASN A 1 154 ? 0.833 11.369 2.702 1.00 81.50 154 ASN A C 1
ATOM 1234 O O . ASN A 1 154 ? 1.433 11.512 1.632 1.00 81.50 154 ASN A O 1
ATOM 1238 N N . ALA A 1 155 ? -0.316 12.003 2.939 1.00 82.56 155 ALA A N 1
ATOM 1239 C CA . ALA A 1 155 ? -0.847 13.027 2.051 1.00 82.56 155 ALA A CA 1
ATOM 1240 C C . ALA A 1 155 ? -0.108 14.349 2.279 1.00 82.56 155 ALA A C 1
ATOM 1242 O O . ALA A 1 155 ? 0.039 14.802 3.411 1.00 82.56 155 ALA A O 1
ATOM 1243 N N . ARG A 1 156 ? 0.364 14.979 1.200 1.00 77.31 156 ARG A N 1
ATOM 1244 C CA . ARG A 1 156 ? 0.984 16.311 1.264 1.00 77.31 156 ARG A CA 1
ATOM 1245 C C . ARG A 1 156 ? -0.091 17.358 1.534 1.00 77.31 156 ARG A C 1
ATOM 1247 O O . ARG A 1 156 ? -1.101 17.376 0.832 1.00 77.31 156 ARG A O 1
ATOM 1254 N N . ARG A 1 157 ? 0.140 18.242 2.512 1.00 68.69 157 ARG A N 1
ATOM 1255 C CA . ARG A 1 157 ? -0.817 19.312 2.850 1.00 68.69 157 ARG A CA 1
ATOM 1256 C C . ARG A 1 157 ? -0.861 20.390 1.766 1.00 68.69 157 ARG A C 1
ATOM 1258 O O . ARG A 1 157 ? -1.931 20.886 1.428 1.00 68.69 157 ARG A O 1
ATOM 1265 N N . SER A 1 158 ? 0.293 20.733 1.192 1.00 59.19 158 SER A N 1
ATOM 1266 C CA . SER A 1 158 ? 0.347 21.523 -0.032 1.00 59.19 158 SER A CA 1
ATOM 1267 C C . SER A 1 158 ? 0.237 20.574 -1.222 1.00 59.19 158 SER A C 1
ATOM 1269 O O . SER A 1 158 ? 1.132 19.772 -1.503 1.00 59.19 158 SER A O 1
ATOM 1271 N N . GLN A 1 159 ? -0.873 20.662 -1.953 1.00 50.16 159 GLN A N 1
ATOM 1272 C CA . GLN A 1 159 ? -0.877 20.204 -3.332 1.00 50.16 159 GLN A CA 1
ATOM 1273 C C . GLN A 1 159 ? 0.070 21.139 -4.087 1.00 50.16 159 GLN A C 1
ATOM 1275 O O . GLN A 1 159 ? -0.343 22.158 -4.633 1.00 50.16 159 GLN A O 1
ATOM 1280 N N . TYR A 1 160 ? 1.364 20.812 -4.124 1.00 44.97 160 TYR A N 1
ATOM 1281 C CA . TYR A 1 160 ? 2.100 21.123 -5.337 1.00 44.97 160 TYR A CA 1
ATOM 1282 C C . TYR A 1 160 ? 1.284 20.453 -6.434 1.00 44.97 160 TYR A C 1
ATOM 1284 O O . TYR A 1 160 ? 1.195 19.221 -6.460 1.00 44.97 160 TYR A O 1
ATOM 1292 N N . LEU A 1 161 ? 0.603 21.284 -7.237 1.00 45.84 161 LEU A N 1
ATOM 1293 C CA . LEU A 1 161 ? -0.020 20.895 -8.498 1.00 45.84 161 LEU A CA 1
ATOM 1294 C C . LEU A 1 161 ? 0.874 19.818 -9.105 1.00 45.84 161 LEU A C 1
ATOM 1296 O O . LEU A 1 161 ? 2.093 20.046 -9.080 1.00 45.84 161 LEU A O 1
ATOM 1300 N N . PRO A 1 162 ? 0.334 18.669 -9.567 1.00 51.94 162 PRO A N 1
ATOM 1301 C CA . PRO A 1 162 ? 1.167 17.643 -10.177 1.00 51.94 162 PRO A CA 1
ATOM 1302 C C . PRO A 1 162 ? 2.089 18.384 -11.125 1.00 51.94 162 PRO A C 1
ATOM 1304 O O . PRO A 1 162 ? 1.609 19.135 -11.984 1.00 51.94 162 PRO A O 1
ATOM 1307 N N . SER A 1 163 ? 3.397 18.327 -10.839 1.00 54.66 163 SER A N 1
ATOM 1308 C CA . SER A 1 163 ? 4.408 18.935 -11.694 1.00 54.66 163 SER A CA 1
ATOM 1309 C C . SER A 1 163 ? 3.980 18.545 -13.092 1.00 54.66 163 SER A C 1
ATOM 1311 O O . SER A 1 163 ? 3.786 17.349 -13.307 1.00 54.66 163 SER A O 1
ATOM 1313 N N . ARG A 1 164 ? 3.666 19.510 -13.969 1.00 65.00 164 ARG A N 1
ATOM 1314 C CA . ARG A 1 164 ? 3.226 19.212 -15.336 1.00 65.00 164 ARG A CA 1
ATOM 1315 C C . ARG A 1 164 ? 4.410 18.550 -16.032 1.00 65.00 164 ARG A C 1
ATOM 1317 O O . ARG A 1 164 ? 5.170 19.211 -16.725 1.00 65.00 164 ARG A O 1
ATOM 1324 N N . ILE A 1 165 ? 4.608 17.264 -15.756 1.00 72.81 165 ILE A N 1
ATOM 1325 C CA . ILE A 1 165 ? 5.651 16.437 -16.325 1.00 72.81 165 ILE A CA 1
ATOM 1326 C C . ILE A 1 165 ? 5.283 16.386 -17.799 1.00 72.81 165 ILE A C 1
ATOM 1328 O O . ILE A 1 165 ? 4.177 15.936 -18.122 1.00 72.81 165 ILE A O 1
ATOM 1332 N N . PRO A 1 166 ? 6.152 16.889 -18.689 1.00 80.62 166 PRO A N 1
ATOM 1333 C CA . PRO A 1 166 ? 5.858 16.895 -20.107 1.00 80.62 166 PRO A CA 1
ATOM 1334 C C . PRO A 1 166 ? 5.483 15.489 -20.569 1.00 80.62 166 PRO A C 1
ATOM 1336 O O . PRO A 1 166 ? 6.093 14.505 -20.147 1.00 80.62 166 PRO A O 1
ATOM 1339 N N . GLU A 1 167 ? 4.522 15.373 -21.480 1.00 83.12 167 GLU A N 1
ATOM 1340 C CA . GLU A 1 167 ? 4.010 14.066 -21.915 1.00 83.12 167 GLU A CA 1
ATOM 1341 C C . GLU A 1 167 ? 5.114 13.153 -22.486 1.00 83.12 167 GLU A C 1
ATOM 1343 O O . GLU A 1 167 ? 5.065 11.928 -22.380 1.00 83.12 167 GLU A O 1
ATOM 1348 N N . LYS A 1 168 ? 6.166 13.742 -23.067 1.00 82.81 168 LYS A N 1
ATOM 1349 C CA . LYS A 1 168 ? 7.364 13.009 -23.502 1.00 82.81 168 LYS A CA 1
ATOM 1350 C C . LYS A 1 168 ? 8.093 12.350 -22.323 1.00 82.81 168 LYS A C 1
ATOM 1352 O O . LYS A 1 168 ? 8.456 11.179 -22.407 1.00 82.81 168 LYS A O 1
ATOM 1357 N N . ALA A 1 169 ? 8.285 13.084 -21.230 1.00 81.06 169 ALA A N 1
ATOM 1358 C CA . ALA A 1 169 ? 8.915 12.577 -20.018 1.00 81.06 169 ALA A CA 1
ATOM 1359 C C . ALA A 1 169 ? 8.027 11.546 -19.318 1.00 81.06 169 ALA A C 1
ATOM 1361 O O . ALA A 1 169 ? 8.523 10.496 -18.916 1.00 81.06 169 ALA A O 1
ATOM 1362 N N . ARG A 1 170 ? 6.708 11.784 -19.269 1.00 85.56 170 ARG A N 1
ATOM 1363 C CA . ARG A 1 170 ? 5.722 10.826 -18.749 1.00 85.56 170 ARG A CA 1
ATOM 1364 C C . ARG A 1 170 ? 5.852 9.469 -19.442 1.00 85.56 170 ARG A C 1
ATOM 1366 O O . ARG A 1 170 ? 5.998 8.444 -18.780 1.00 85.56 170 ARG A O 1
ATOM 1373 N N . ARG A 1 171 ? 5.884 9.462 -20.778 1.00 88.69 171 ARG A N 1
ATOM 1374 C CA . ARG A 1 171 ? 6.078 8.241 -21.576 1.00 88.69 171 ARG A CA 1
ATOM 1375 C C . ARG A 1 171 ? 7.419 7.565 -21.309 1.00 88.69 171 ARG A C 1
ATOM 1377 O O . ARG A 1 171 ? 7.451 6.344 -21.169 1.00 88.69 171 ARG A O 1
ATOM 1384 N N . ALA A 1 172 ? 8.508 8.326 -21.202 1.00 86.81 172 ALA A N 1
ATOM 1385 C CA . ALA A 1 172 ? 9.824 7.774 -20.879 1.00 86.81 172 ALA A CA 1
ATOM 1386 C C . ALA A 1 172 ? 9.841 7.106 -19.492 1.00 86.81 172 ALA A C 1
ATOM 1388 O O . ALA A 1 172 ? 10.321 5.982 -19.358 1.00 86.81 172 ALA A O 1
ATOM 1389 N N . ILE A 1 173 ? 9.247 7.751 -18.484 1.00 88.06 173 ILE A N 1
ATOM 1390 C CA . ILE A 1 173 ? 9.134 7.223 -17.118 1.00 88.06 173 ILE A CA 1
ATOM 1391 C C . ILE A 1 173 ? 8.313 5.934 -17.104 1.00 88.06 173 ILE A C 1
ATOM 1393 O O . ILE A 1 173 ? 8.756 4.938 -16.537 1.00 88.06 173 ILE A O 1
ATOM 1397 N N . LEU A 1 174 ? 7.146 5.913 -17.752 1.00 92.06 174 LEU A N 1
ATOM 1398 C CA . LEU A 1 174 ? 6.311 4.710 -17.820 1.00 92.06 174 LEU A CA 1
ATOM 1399 C C . LEU A 1 174 ? 6.991 3.571 -18.586 1.00 92.06 174 LEU A C 1
ATOM 1401 O O . LEU A 1 174 ? 6.867 2.415 -18.195 1.00 92.06 174 LEU A O 1
ATOM 1405 N N . THR A 1 175 ? 7.760 3.893 -19.628 1.00 91.50 175 THR A N 1
ATOM 1406 C CA . THR A 1 175 ? 8.555 2.907 -20.377 1.00 91.50 175 THR A CA 1
ATOM 1407 C C . THR A 1 175 ? 9.661 2.314 -19.502 1.00 91.50 175 THR A C 1
ATOM 1409 O O . THR A 1 175 ? 9.852 1.102 -19.485 1.00 91.50 175 THR A O 1
ATOM 1412 N N . ALA A 1 176 ? 10.360 3.137 -18.717 1.00 90.25 176 ALA A N 1
ATOM 1413 C CA . ALA A 1 176 ? 11.369 2.657 -17.772 1.00 90.25 176 ALA A CA 1
ATOM 1414 C C . ALA A 1 176 ? 10.757 1.815 -16.632 1.00 90.25 176 ALA A C 1
ATOM 1416 O O . ALA A 1 176 ? 11.401 0.905 -16.107 1.00 90.25 176 ALA A O 1
ATOM 1417 N N . ASN A 1 177 ? 9.495 2.085 -16.285 1.00 93.12 177 ASN A N 1
ATOM 1418 C CA . ASN A 1 177 ? 8.717 1.370 -15.272 1.00 93.12 177 ASN A CA 1
ATOM 1419 C C . ASN A 1 177 ? 7.745 0.335 -15.866 1.00 93.12 177 ASN A C 1
ATOM 1421 O O . ASN A 1 177 ? 6.698 0.058 -15.278 1.00 93.12 177 ASN A O 1
ATOM 1425 N N . TYR A 1 178 ? 8.048 -0.240 -17.035 1.00 94.19 178 TYR A N 1
ATOM 1426 C CA . TYR A 1 178 ? 7.079 -1.087 -17.737 1.00 94.19 178 TYR A CA 1
ATOM 1427 C C . TYR A 1 178 ? 6.652 -2.336 -16.942 1.00 94.19 178 TYR A C 1
ATOM 1429 O O . TYR A 1 178 ? 5.545 -2.843 -17.150 1.00 94.19 178 TYR A O 1
ATOM 1437 N N . VAL A 1 179 ? 7.499 -2.846 -16.037 1.00 95.75 179 VAL A N 1
ATOM 1438 C CA . VAL A 1 179 ? 7.152 -3.991 -15.183 1.00 95.75 179 VAL A CA 1
ATOM 1439 C C . VAL A 1 179 ? 6.088 -3.576 -14.178 1.00 95.75 179 VAL A C 1
ATOM 1441 O O . VAL A 1 179 ? 5.085 -4.271 -14.049 1.00 95.75 179 VAL A O 1
ATOM 1444 N N . ASP A 1 180 ? 6.267 -2.425 -13.529 1.00 96.88 180 ASP A N 1
ATOM 1445 C CA . ASP A 1 180 ? 5.285 -1.856 -12.602 1.00 96.88 180 ASP A CA 1
ATOM 1446 C C . ASP A 1 180 ? 3.971 -1.516 -13.318 1.00 96.88 180 ASP A C 1
ATOM 1448 O O . ASP A 1 180 ? 2.901 -1.793 -12.785 1.00 96.88 180 ASP A O 1
ATOM 1452 N N . VAL A 1 181 ? 4.031 -1.005 -14.555 1.00 97.38 181 VAL A N 1
ATOM 1453 C CA . VAL A 1 181 ? 2.843 -0.790 -15.403 1.00 97.38 181 VAL A CA 1
ATOM 1454 C C . VAL A 1 181 ? 2.113 -2.104 -15.680 1.00 97.38 181 VAL A C 1
ATOM 1456 O O . VAL A 1 181 ? 0.896 -2.185 -15.518 1.00 97.38 181 VAL A O 1
ATOM 1459 N N . SER A 1 182 ? 2.846 -3.147 -16.070 1.00 96.88 182 SER A N 1
ATOM 1460 C CA . SER A 1 182 ? 2.267 -4.463 -16.369 1.00 96.88 182 SER A CA 1
ATOM 1461 C C . SER A 1 182 ? 1.642 -5.100 -15.125 1.00 96.88 182 SER A C 1
ATOM 1463 O O . SER A 1 182 ? 0.535 -5.633 -15.187 1.00 96.88 182 SER A O 1
ATOM 1465 N N . LEU A 1 183 ? 2.341 -5.008 -13.993 1.00 97.56 183 LEU A N 1
ATOM 1466 C CA . LEU A 1 183 ? 1.911 -5.508 -12.693 1.00 97.56 183 LEU A CA 1
ATOM 1467 C C . LEU A 1 183 ? 0.641 -4.794 -12.209 1.00 97.56 183 LEU A C 1
ATOM 1469 O O . LEU A 1 183 ? -0.341 -5.453 -11.870 1.00 97.56 183 LEU A O 1
ATOM 1473 N N . TYR A 1 184 ? 0.646 -3.457 -12.223 1.00 98.50 184 TYR A N 1
ATOM 1474 C CA . TYR A 1 184 ? -0.489 -2.632 -11.815 1.00 98.50 184 TYR A CA 1
ATOM 1475 C C . TYR A 1 184 ? -1.726 -2.925 -12.663 1.00 98.50 184 TYR A C 1
ATOM 1477 O O . TYR A 1 184 ? -2.793 -3.182 -12.114 1.00 98.50 184 TYR A O 1
ATOM 1485 N N . ASN A 1 185 ? -1.589 -2.945 -13.992 1.00 98.38 185 ASN A N 1
ATOM 1486 C CA . ASN A 1 185 ? -2.721 -3.196 -14.885 1.00 98.38 185 ASN A CA 1
ATOM 1487 C C . ASN A 1 185 ? -3.337 -4.579 -14.652 1.00 98.38 185 ASN A C 1
ATOM 1489 O O . ASN A 1 185 ? -4.559 -4.698 -14.591 1.00 98.38 185 ASN A O 1
ATOM 1493 N N . PHE A 1 186 ? -2.502 -5.608 -14.482 1.00 98.50 186 PHE A N 1
ATOM 1494 C CA . PHE A 1 186 ? -2.967 -6.968 -14.221 1.00 98.50 186 PHE A CA 1
ATOM 1495 C C . PHE A 1 186 ? -3.797 -7.046 -12.931 1.00 98.50 186 PHE A C 1
ATOM 1497 O O . PHE A 1 186 ? -4.944 -7.492 -12.959 1.00 98.50 186 PHE A O 1
ATOM 1504 N N . PHE A 1 187 ? -3.253 -6.565 -11.811 1.00 98.62 187 PHE A N 1
ATOM 1505 C CA . PHE A 1 187 ? -3.940 -6.648 -10.521 1.00 98.62 187 PHE A CA 1
ATOM 1506 C C . PHE A 1 187 ? -5.102 -5.664 -10.388 1.00 98.62 187 PHE A C 1
ATOM 1508 O O . PHE A 1 187 ? -6.075 -5.974 -9.708 1.00 98.62 187 PHE A O 1
ATOM 1515 N N . LYS A 1 188 ? -5.064 -4.522 -11.085 1.00 98.62 188 LYS A N 1
ATOM 1516 C CA . LYS A 1 188 ? -6.208 -3.609 -11.156 1.00 98.62 188 LYS A CA 1
ATOM 1517 C C . LYS A 1 188 ? -7.40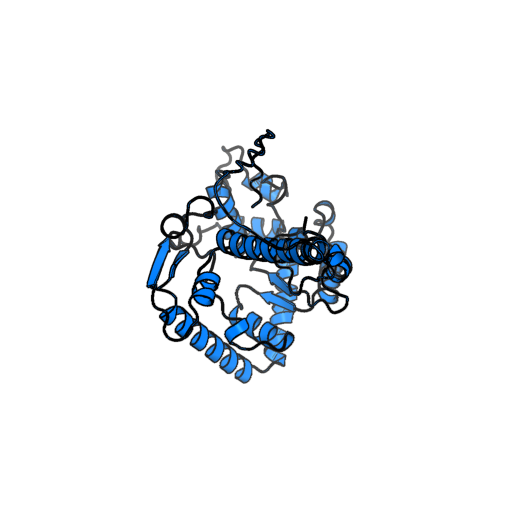6 -4.262 -11.831 1.00 98.62 188 LYS A C 1
ATOM 1519 O O . LYS A 1 188 ? -8.510 -4.136 -11.316 1.00 98.62 188 LYS A O 1
ATOM 1524 N N . ILE A 1 189 ? -7.200 -4.969 -12.944 1.00 98.56 189 ILE A N 1
ATOM 1525 C CA . ILE A 1 189 ? -8.279 -5.719 -13.603 1.00 98.56 189 ILE A CA 1
ATOM 1526 C C . ILE A 1 189 ? -8.823 -6.789 -12.650 1.00 98.56 189 ILE A C 1
ATOM 1528 O O . ILE A 1 189 ? -10.025 -6.816 -12.414 1.00 98.56 189 ILE A O 1
ATOM 1532 N N . LYS A 1 190 ? -7.950 -7.576 -12.000 1.00 98.38 190 LYS A N 1
ATOM 1533 C CA . LYS A 1 190 ? -8.392 -8.575 -11.010 1.00 98.38 190 LYS A CA 1
ATOM 1534 C C . LYS A 1 190 ? -9.190 -7.971 -9.853 1.00 98.38 190 LYS A C 1
ATOM 1536 O O . LYS A 1 190 ? -10.166 -8.573 -9.416 1.00 98.38 190 LYS A O 1
ATOM 1541 N N . LEU A 1 191 ? -8.795 -6.797 -9.354 1.00 98.50 191 LEU A N 1
ATOM 1542 C CA . LEU A 1 191 ? -9.546 -6.104 -8.309 1.00 98.50 191 LEU A CA 1
ATOM 1543 C C . LEU A 1 191 ? -10.926 -5.668 -8.817 1.00 98.50 191 LEU A C 1
ATOM 1545 O O . LEU A 1 191 ? -11.911 -5.854 -8.113 1.00 98.50 191 LEU A O 1
ATOM 1549 N N . LEU A 1 192 ? -11.013 -5.115 -10.030 1.00 98.50 192 LEU A N 1
ATOM 1550 C CA . LEU A 1 192 ? -12.291 -4.721 -10.634 1.00 98.50 192 LEU A CA 1
ATOM 1551 C C . LEU A 1 192 ? -13.221 -5.925 -10.833 1.00 98.50 192 LEU A C 1
ATOM 1553 O O . LEU A 1 192 ? -14.408 -5.825 -10.524 1.00 98.50 192 LEU A O 1
ATOM 1557 N N . ASP A 1 193 ? -12.681 -7.068 -11.258 1.00 98.44 193 ASP A N 1
ATOM 1558 C CA . ASP A 1 193 ? -13.434 -8.320 -11.367 1.00 98.44 193 ASP A CA 1
ATOM 1559 C C . ASP A 1 193 ? -13.934 -8.792 -9.990 1.00 98.44 193 ASP A C 1
ATOM 1561 O O . ASP A 1 193 ? -15.092 -9.186 -9.849 1.00 98.44 193 ASP A O 1
ATOM 1565 N N . ALA A 1 194 ? -13.102 -8.691 -8.945 1.00 98.25 194 ALA A N 1
ATOM 1566 C CA . ALA A 1 194 ? -13.494 -9.017 -7.573 1.00 98.25 194 ALA A CA 1
ATOM 1567 C C . ALA A 1 194 ? -14.578 -8.068 -7.030 1.00 98.25 194 ALA A C 1
ATOM 1569 O O . ALA A 1 194 ? -15.515 -8.519 -6.373 1.00 98.25 194 ALA A O 1
ATOM 1570 N N . ILE A 1 195 ? -14.494 -6.769 -7.337 1.00 98.44 195 ILE A N 1
ATOM 1571 C CA . ILE A 1 195 ? -15.527 -5.778 -7.001 1.00 98.44 195 ILE A CA 1
ATOM 1572 C C . ILE A 1 195 ? -16.850 -6.135 -7.692 1.00 98.44 195 ILE A C 1
ATOM 1574 O O . ILE A 1 195 ? -17.903 -6.118 -7.053 1.00 98.44 195 ILE A O 1
ATOM 1578 N N . ALA A 1 196 ? -16.806 -6.485 -8.980 1.00 98.19 196 ALA A N 1
ATOM 1579 C CA . ALA A 1 196 ? -17.992 -6.891 -9.728 1.00 98.19 196 ALA A CA 1
ATOM 1580 C C . ALA A 1 196 ? -18.615 -8.172 -9.149 1.00 98.19 196 ALA A C 1
ATOM 1582 O O . ALA A 1 196 ? -19.827 -8.217 -8.936 1.00 98.19 196 ALA A O 1
ATOM 1583 N N . ALA A 1 197 ? -17.791 -9.174 -8.824 1.00 98.31 197 ALA A N 1
ATOM 1584 C CA . ALA A 1 197 ? -18.228 -10.432 -8.220 1.00 98.31 197 ALA A CA 1
ATOM 1585 C C . ALA A 1 197 ? -18.794 -10.259 -6.799 1.00 98.31 197 ALA A C 1
ATOM 1587 O O . ALA A 1 197 ? -19.711 -10.979 -6.408 1.00 98.31 197 ALA A O 1
ATOM 1588 N N . PHE A 1 198 ? -18.284 -9.294 -6.028 1.00 98.25 198 PHE A N 1
ATOM 1589 C CA . PHE A 1 198 ? -18.814 -8.955 -4.705 1.00 98.25 198 PHE A CA 1
ATOM 1590 C C . PHE A 1 198 ? -20.225 -8.339 -4.769 1.00 98.25 198 PHE A C 1
ATOM 1592 O O . PHE A 1 198 ? -20.992 -8.452 -3.809 1.00 98.25 198 PHE A O 1
ATOM 1599 N N . GLY A 1 199 ? -20.571 -7.728 -5.906 1.00 98.38 199 GLY A N 1
ATOM 1600 C CA . GLY A 1 199 ? -21.850 -7.077 -6.176 1.00 98.38 199 GLY A CA 1
ATOM 1601 C C . GLY A 1 199 ? -21.746 -5.555 -6.087 1.00 98.38 199 GLY A C 1
ATOM 1602 O O . GLY A 1 199 ? -21.369 -5.007 -5.053 1.00 98.38 199 GLY A O 1
ATOM 1603 N N . VAL A 1 200 ? -22.118 -4.862 -7.168 1.00 95.06 200 VAL A N 1
ATOM 1604 C CA . VAL A 1 200 ? -21.956 -3.401 -7.306 1.00 95.06 200 VAL A CA 1
ATOM 1605 C C . VAL A 1 200 ? -22.729 -2.625 -6.237 1.00 95.06 200 VAL A C 1
ATOM 1607 O O . VAL A 1 200 ? -22.177 -1.701 -5.640 1.00 95.06 200 VAL A O 1
ATOM 1610 N N . ASP A 1 201 ? -23.983 -2.989 -5.970 1.00 97.81 201 ASP A N 1
ATOM 1611 C CA . ASP A 1 201 ? -24.805 -2.264 -4.993 1.00 97.81 201 ASP A CA 1
ATOM 1612 C C . ASP A 1 201 ? -24.360 -2.554 -3.557 1.00 97.81 201 ASP A C 1
ATOM 1614 O O . ASP A 1 201 ? -24.154 -1.623 -2.778 1.00 97.81 201 ASP A O 1
ATOM 1618 N N . ARG A 1 202 ? -24.040 -3.818 -3.253 1.00 98.38 202 ARG A N 1
ATOM 1619 C CA . ARG A 1 202 ? -23.433 -4.207 -1.973 1.00 98.38 202 ARG A CA 1
ATOM 1620 C C . ARG A 1 202 ? -22.108 -3.479 -1.725 1.00 98.38 202 ARG A C 1
ATOM 1622 O O . ARG A 1 202 ? -21.859 -3.022 -0.612 1.00 98.38 202 ARG A O 1
ATOM 1629 N N . MET A 1 203 ? -21.258 -3.345 -2.747 1.00 98.56 203 MET A N 1
ATOM 1630 C CA . MET A 1 203 ? -19.999 -2.604 -2.639 1.00 98.56 203 MET A CA 1
ATOM 1631 C C . MET A 1 203 ? -20.253 -1.131 -2.304 1.00 98.56 203 MET A C 1
ATOM 1633 O O . MET A 1 203 ? -19.616 -0.596 -1.401 1.00 98.56 203 MET A O 1
ATOM 1637 N N . LYS A 1 204 ? -21.206 -0.475 -2.979 1.00 98.38 204 LYS A N 1
ATOM 1638 C CA . LYS A 1 204 ? -21.561 0.924 -2.685 1.00 98.38 204 LYS A CA 1
ATOM 1639 C C . LYS A 1 204 ? -22.027 1.103 -1.239 1.00 98.38 204 LYS A C 1
ATOM 1641 O O . LYS A 1 204 ? -21.611 2.062 -0.590 1.00 98.38 204 LYS A O 1
ATOM 1646 N N . GLU A 1 205 ? -22.860 0.196 -0.734 1.00 98.56 205 GLU A N 1
ATOM 1647 C CA . GLU A 1 205 ? -23.353 0.226 0.648 1.00 98.56 205 GLU A CA 1
ATOM 1648 C C . GLU A 1 205 ? -22.223 0.052 1.672 1.00 98.56 205 GLU A C 1
ATOM 1650 O O . GLU A 1 205 ? -22.111 0.835 2.617 1.00 98.56 205 GLU A O 1
ATOM 1655 N N . GLU A 1 206 ? -21.342 -0.929 1.465 1.00 98.69 206 GLU A N 1
ATOM 1656 C CA . GLU A 1 206 ? -20.195 -1.194 2.342 1.00 98.69 206 GLU A CA 1
ATOM 1657 C C . GLU A 1 206 ? -19.176 -0.046 2.324 1.00 98.69 206 GLU A C 1
ATOM 1659 O O . GLU A 1 206 ? -18.698 0.381 3.378 1.00 98.69 206 GLU A O 1
ATOM 1664 N N . VAL A 1 207 ? -18.896 0.525 1.148 1.00 98.62 207 VAL A N 1
ATOM 1665 C CA . VAL A 1 207 ? -18.051 1.721 1.006 1.00 98.62 207 VAL A CA 1
ATOM 1666 C C . VAL A 1 207 ? -18.678 2.914 1.725 1.00 98.62 207 VAL A C 1
ATOM 1668 O O . VAL A 1 207 ? -17.981 3.654 2.424 1.00 98.62 207 VAL A O 1
ATOM 1671 N N . PHE A 1 208 ? -19.993 3.110 1.603 1.00 98.50 208 PHE A N 1
ATOM 1672 C CA . PHE A 1 208 ? -20.696 4.167 2.325 1.00 98.50 208 PHE A CA 1
ATOM 1673 C C . PHE A 1 208 ? -20.598 3.973 3.843 1.00 98.50 208 PHE A C 1
ATOM 1675 O O . PHE A 1 208 ? -20.266 4.920 4.561 1.00 98.50 208 PHE A O 1
ATOM 1682 N N . ALA A 1 209 ? -20.814 2.752 4.336 1.00 98.38 209 ALA A N 1
ATOM 1683 C CA . ALA A 1 209 ? -20.675 2.421 5.751 1.00 98.38 209 ALA A CA 1
ATOM 1684 C C . ALA A 1 209 ? -19.244 2.663 6.260 1.00 98.38 209 ALA A C 1
ATOM 1686 O O . ALA A 1 209 ? -19.064 3.264 7.323 1.00 98.38 209 ALA A O 1
ATOM 1687 N N . LEU A 1 210 ? -18.228 2.269 5.484 1.00 98.44 210 LEU A N 1
ATOM 1688 C CA . LEU A 1 210 ? -16.818 2.514 5.791 1.00 98.44 210 LEU A CA 1
ATOM 1689 C C . LEU A 1 210 ? -16.509 4.012 5.881 1.00 98.44 210 LEU A C 1
ATOM 1691 O O . LEU A 1 210 ? -15.927 4.466 6.867 1.00 98.44 210 LEU A O 1
ATOM 1695 N N . ARG A 1 211 ? -16.937 4.801 4.891 1.00 97.94 211 ARG A N 1
ATOM 1696 C CA . ARG A 1 211 ? -16.742 6.260 4.878 1.00 97.94 211 ARG A CA 1
ATOM 1697 C C . ARG A 1 211 ? -17.452 6.943 6.040 1.00 97.94 211 ARG A C 1
ATOM 1699 O O . ARG A 1 211 ? -16.867 7.820 6.674 1.00 97.94 211 ARG A O 1
ATOM 1706 N N . LYS A 1 212 ? -18.681 6.524 6.351 1.00 98.06 212 LYS A N 1
ATOM 1707 C CA . LYS A 1 212 ? -19.447 7.031 7.496 1.00 98.06 212 LYS A CA 1
ATOM 1708 C C . LYS A 1 212 ? -18.728 6.740 8.815 1.00 98.06 212 LYS A C 1
ATOM 1710 O O . LYS A 1 212 ? -18.575 7.649 9.627 1.00 98.06 212 LYS A O 1
ATOM 1715 N N . MET A 1 213 ? -18.244 5.510 9.006 1.00 96.75 213 MET A N 1
ATOM 1716 C CA . MET A 1 213 ? -17.480 5.128 10.198 1.00 96.75 213 MET A CA 1
ATOM 1717 C C . MET A 1 213 ? -16.182 5.932 10.307 1.00 96.75 213 MET A C 1
ATOM 1719 O O . MET A 1 213 ? -15.914 6.524 11.350 1.00 96.75 213 MET A O 1
ATOM 1723 N N . ARG A 1 214 ? -15.414 6.031 9.213 1.00 96.81 214 ARG A N 1
ATOM 1724 C CA . ARG A 1 214 ? -14.188 6.839 9.153 1.00 96.81 214 ARG A CA 1
ATOM 1725 C C . ARG A 1 214 ? -14.458 8.287 9.550 1.00 96.81 214 ARG A C 1
ATOM 1727 O O . ARG A 1 214 ? -13.712 8.823 10.359 1.00 96.81 214 ARG A O 1
ATOM 1734 N N . MET A 1 215 ? -15.519 8.898 9.023 1.00 96.25 215 MET A N 1
ATOM 1735 C CA . MET A 1 215 ? -15.892 10.281 9.338 1.00 96.25 215 MET A CA 1
ATOM 1736 C C . MET A 1 215 ? -16.270 10.455 10.814 1.00 96.25 215 MET A C 1
ATOM 1738 O O . MET A 1 215 ? -15.837 11.414 11.444 1.00 96.25 215 MET A O 1
ATOM 1742 N N . SER A 1 216 ? -17.031 9.513 11.381 1.00 95.31 216 SER A N 1
ATOM 1743 C CA . SER A 1 216 ? -17.385 9.528 12.806 1.00 95.31 216 SER A CA 1
ATOM 1744 C C . SER A 1 216 ? -16.139 9.447 13.685 1.00 95.31 216 SER A C 1
ATOM 1746 O O . SER A 1 216 ? -15.927 10.301 14.540 1.00 95.31 216 SER A O 1
ATOM 1748 N N . MET A 1 217 ? -15.273 8.460 13.432 1.00 95.06 217 MET A N 1
ATOM 1749 C CA . MET A 1 217 ? -14.038 8.282 14.198 1.00 95.06 217 MET A CA 1
ATOM 1750 C C . MET A 1 217 ? -13.086 9.462 14.015 1.00 95.06 217 MET A C 1
ATOM 1752 O O . MET A 1 217 ? -12.435 9.876 14.967 1.00 95.06 217 MET A O 1
ATOM 1756 N N . TYR A 1 218 ? -13.015 10.033 12.813 1.00 94.94 218 TYR A N 1
ATOM 1757 C CA . TYR A 1 218 ? -12.241 11.240 12.554 1.00 94.94 218 TYR A CA 1
ATOM 1758 C C . TYR A 1 218 ? -12.762 12.414 13.393 1.00 94.94 218 TYR A C 1
ATOM 1760 O O . TYR A 1 218 ? -11.975 13.060 14.077 1.00 94.94 218 TYR A O 1
ATOM 1768 N N . GLY A 1 219 ? -14.078 12.644 13.415 1.00 94.62 219 GLY A N 1
ATOM 1769 C CA . GLY A 1 219 ? -14.698 13.698 14.222 1.00 94.62 219 GLY A CA 1
ATOM 1770 C C . GLY A 1 219 ? -14.483 13.525 15.728 1.00 94.62 219 GLY A C 1
ATOM 1771 O O . GLY A 1 219 ? -14.301 14.517 16.434 1.00 94.62 219 GLY A O 1
ATOM 1772 N N . ASP A 1 220 ? -14.447 12.289 16.222 1.00 93.81 220 ASP A N 1
ATOM 1773 C CA . ASP A 1 220 ? -14.184 11.996 17.635 1.00 93.81 220 ASP A CA 1
ATOM 1774 C C . ASP A 1 220 ? -12.699 12.074 18.005 1.00 93.81 220 ASP A C 1
ATOM 1776 O O . ASP A 1 220 ? -12.363 12.478 19.118 1.00 93.81 220 ASP A O 1
ATOM 1780 N N . CYS A 1 221 ? -11.806 11.688 17.092 1.00 94.69 221 CYS A N 1
ATOM 1781 C CA . CYS A 1 221 ? -10.378 11.582 17.370 1.00 94.69 221 CYS A CA 1
ATOM 1782 C C . CYS A 1 221 ? -9.594 12.856 17.043 1.00 94.69 221 CYS A C 1
ATOM 1784 O O . CYS A 1 221 ? -8.699 13.218 17.804 1.00 94.69 221 CYS A O 1
ATOM 1786 N N . VAL A 1 222 ? -9.866 13.512 15.914 1.00 95.25 222 VAL A N 1
ATOM 1787 C CA . VAL A 1 222 ? -9.014 14.576 15.365 1.00 95.25 222 VAL A CA 1
ATOM 1788 C C . VAL A 1 222 ? -9.515 15.943 15.815 1.00 95.25 222 VAL A C 1
ATOM 1790 O O . VAL A 1 222 ? -10.667 16.309 15.589 1.00 95.25 222 VAL A O 1
ATOM 1793 N N . ASP A 1 223 ? -8.638 16.697 16.473 1.00 94.31 223 ASP A N 1
ATOM 1794 C CA . ASP A 1 223 ? -8.867 18.086 16.872 1.00 94.31 223 ASP A CA 1
ATOM 1795 C C . ASP A 1 223 ? -8.553 19.043 15.719 1.00 94.31 223 ASP A C 1
ATOM 1797 O O . ASP A 1 223 ? -9.364 19.880 15.332 1.00 94.31 223 ASP A O 1
ATOM 1801 N N . SER A 1 224 ? -7.369 18.876 15.133 1.00 93.31 224 SER A N 1
ATOM 1802 C CA . SER A 1 224 ? -6.889 19.686 14.022 1.00 93.31 224 SER A CA 1
ATOM 1803 C C . SER A 1 224 ? -5.815 18.949 13.225 1.00 93.31 224 SER A C 1
ATOM 1805 O O . SER A 1 224 ? -5.157 18.025 13.713 1.00 93.31 224 SER A O 1
ATOM 1807 N N . GLU A 1 225 ? -5.620 19.375 11.981 1.00 94.06 225 GLU A N 1
ATOM 1808 C CA . GLU A 1 225 ? -4.525 18.914 11.133 1.00 94.06 225 GLU A CA 1
ATOM 1809 C C . GLU A 1 225 ? -3.441 19.986 11.055 1.00 94.06 225 GLU A C 1
ATOM 1811 O O . GLU A 1 225 ? -3.738 21.159 10.806 1.00 94.06 225 GLU A O 1
ATOM 1816 N N . ASP A 1 226 ? -2.173 19.585 11.093 1.00 92.94 226 ASP A N 1
ATOM 1817 C CA . ASP A 1 226 ? -1.024 20.445 10.766 1.00 92.94 226 ASP A CA 1
ATOM 1818 C C . ASP A 1 226 ? -0.031 19.698 9.858 1.00 92.94 226 ASP A C 1
ATOM 1820 O O . ASP A 1 226 ? -0.317 18.593 9.392 1.00 92.94 226 ASP A O 1
ATOM 1824 N N . THR A 1 227 ? 1.113 20.298 9.544 1.00 91.69 227 THR A N 1
ATOM 1825 C CA . THR A 1 227 ? 2.243 19.569 8.956 1.00 91.69 227 THR A CA 1
ATOM 1826 C C . THR A 1 227 ? 2.880 18.638 9.994 1.00 91.69 227 THR A C 1
ATOM 1828 O O . THR A 1 227 ? 2.880 18.921 11.196 1.00 91.69 227 THR A O 1
ATOM 1831 N N . ALA A 1 228 ? 3.394 17.490 9.553 1.00 90.62 228 ALA A N 1
ATOM 1832 C CA . ALA A 1 228 ? 3.893 16.430 10.427 1.00 90.62 228 ALA A CA 1
ATOM 1833 C C . ALA A 1 228 ? 5.000 16.903 11.383 1.00 90.62 228 ALA A C 1
ATOM 1835 O O . ALA A 1 228 ? 5.042 16.454 12.526 1.00 90.62 228 ALA A O 1
ATOM 1836 N N . ASP A 1 229 ? 5.844 17.843 10.956 1.00 91.12 229 ASP A N 1
ATOM 1837 C CA . ASP A 1 229 ? 6.891 18.476 11.771 1.00 91.12 229 ASP A CA 1
ATOM 1838 C C . ASP A 1 229 ? 6.361 19.312 12.945 1.00 91.12 229 ASP A C 1
ATOM 1840 O O . ASP A 1 229 ? 7.053 19.480 13.946 1.00 91.12 229 ASP A O 1
ATOM 1844 N N . LYS A 1 230 ? 5.126 19.808 12.850 1.00 93.19 230 LYS A N 1
ATOM 1845 C CA . LYS A 1 230 ? 4.467 20.572 13.917 1.00 93.19 230 LYS A CA 1
ATOM 1846 C C . LYS A 1 230 ? 3.611 19.709 14.834 1.00 93.19 230 LYS A C 1
ATOM 1848 O O . LYS A 1 230 ? 3.248 20.153 15.929 1.00 93.19 230 LYS A O 1
ATOM 1853 N N . VAL A 1 231 ? 3.221 18.521 14.379 1.00 93.06 231 VAL A N 1
ATOM 1854 C CA . VAL A 1 231 ? 2.386 17.590 15.149 1.00 93.06 231 VAL A CA 1
ATOM 1855 C C . VAL A 1 231 ? 3.234 16.583 15.908 1.00 93.06 231 VAL A C 1
ATOM 1857 O O . VAL A 1 231 ? 2.978 16.337 17.086 1.00 93.06 231 VAL A O 1
ATOM 1860 N N . TYR A 1 232 ? 4.233 15.997 15.251 1.00 92.50 232 TYR A N 1
ATOM 1861 C CA . TYR A 1 232 ? 5.008 14.896 15.803 1.00 92.50 232 TYR A CA 1
ATOM 1862 C C . TYR A 1 232 ? 6.398 15.353 16.260 1.00 92.50 232 TYR A C 1
ATOM 1864 O O . TYR A 1 232 ? 6.987 16.255 15.665 1.00 92.50 232 TYR A O 1
ATOM 1872 N N . PRO A 1 233 ? 6.972 14.702 17.287 1.00 92.31 233 PRO A N 1
ATOM 1873 C CA . PRO A 1 233 ? 8.360 14.926 17.672 1.00 92.31 233 PRO A CA 1
ATOM 1874 C C . PRO A 1 233 ? 9.332 14.699 16.495 1.00 92.31 233 PRO A C 1
ATOM 1876 O O . PRO A 1 233 ? 9.128 13.740 15.744 1.00 92.31 233 PRO A O 1
ATOM 1879 N N . PRO A 1 234 ? 10.422 15.484 16.362 1.00 91.62 234 PRO A N 1
ATOM 1880 C CA . PRO A 1 234 ? 11.314 15.441 15.197 1.00 91.62 234 PRO A CA 1
ATOM 1881 C C . PRO A 1 234 ? 11.862 14.050 14.849 1.00 91.62 234 PRO A C 1
ATOM 1883 O O . PRO A 1 234 ? 12.005 13.712 13.679 1.00 91.62 234 PRO A O 1
ATOM 1886 N N . GLN A 1 235 ? 12.120 13.201 15.847 1.00 91.31 235 GLN A N 1
ATOM 1887 C CA . GLN A 1 235 ? 12.611 11.832 15.645 1.00 91.31 235 GLN A CA 1
ATOM 1888 C C . GLN A 1 235 ? 11.607 10.898 14.953 1.00 91.31 235 GLN A C 1
ATOM 1890 O O . GLN A 1 235 ? 11.985 9.818 14.503 1.00 91.31 235 GLN A O 1
ATOM 1895 N N . PHE A 1 236 ? 10.332 11.283 14.903 1.00 91.19 236 PHE A N 1
ATOM 1896 C CA . PHE A 1 236 ? 9.269 10.537 14.238 1.00 91.19 236 PHE A CA 1
ATOM 1897 C C . PHE A 1 236 ? 8.831 11.201 12.933 1.00 91.19 236 PHE A C 1
ATOM 1899 O O . PHE A 1 236 ? 7.861 10.757 12.335 1.00 91.19 236 PHE A O 1
ATOM 1906 N N . VAL A 1 237 ? 9.524 12.234 12.456 1.00 88.94 237 VAL A N 1
ATOM 1907 C CA . VAL A 1 237 ? 9.164 12.942 11.224 1.00 88.94 237 VAL A CA 1
ATOM 1908 C C . VAL A 1 237 ? 10.110 12.511 10.109 1.00 88.94 237 VAL A C 1
ATOM 1910 O O . VAL A 1 237 ? 11.267 12.913 10.072 1.00 88.94 237 VAL A O 1
ATOM 1913 N N . PHE A 1 238 ? 9.613 11.683 9.187 1.00 84.62 238 PHE A N 1
ATOM 1914 C CA . PHE A 1 238 ? 10.350 11.340 7.964 1.00 84.62 238 PHE A CA 1
ATOM 1915 C C . PHE A 1 238 ? 10.180 12.406 6.874 1.00 84.62 238 PHE A C 1
ATOM 1917 O O . PHE A 1 238 ? 11.120 12.739 6.157 1.00 84.62 238 PHE A O 1
ATOM 1924 N N . ARG A 1 239 ? 8.961 12.940 6.754 1.00 83.38 239 ARG A N 1
ATOM 1925 C CA . ARG A 1 239 ? 8.586 14.005 5.823 1.00 83.38 239 ARG A CA 1
ATOM 1926 C C . ARG A 1 239 ? 7.880 15.111 6.597 1.00 83.38 239 ARG A C 1
ATOM 1928 O O . ARG A 1 239 ? 6.880 14.805 7.236 1.00 83.38 239 ARG A O 1
ATOM 1935 N N . PRO A 1 240 ? 8.352 16.364 6.552 1.00 86.38 240 PRO A N 1
ATOM 1936 C CA . PRO A 1 240 ? 7.723 17.449 7.297 1.00 86.38 240 PRO A CA 1
ATOM 1937 C C . PRO A 1 240 ? 6.420 17.924 6.641 1.00 86.38 240 PRO A C 1
ATOM 1939 O O . PRO A 1 240 ? 5.475 18.259 7.334 1.00 86.38 240 PRO A O 1
ATOM 1942 N N . ASP A 1 241 ? 6.327 17.899 5.310 1.00 86.50 241 ASP A N 1
ATOM 1943 C CA . ASP A 1 241 ? 5.244 18.498 4.513 1.00 86.50 241 ASP A CA 1
ATOM 1944 C C . ASP A 1 241 ? 3.981 17.627 4.357 1.00 86.50 241 ASP A C 1
ATOM 1946 O O . ASP A 1 241 ? 3.029 18.014 3.665 1.00 86.50 241 ASP A O 1
ATOM 1950 N N . VAL A 1 242 ? 3.960 16.446 4.978 1.00 87.88 242 VAL A N 1
ATOM 1951 C CA . VAL A 1 242 ? 2.774 15.579 5.005 1.00 87.88 242 VAL A CA 1
ATOM 1952 C C . VAL A 1 242 ? 1.851 15.952 6.160 1.00 87.88 242 VAL A C 1
ATOM 1954 O O . VAL A 1 242 ? 2.264 16.603 7.118 1.00 87.88 242 VAL A O 1
ATOM 1957 N N . VAL A 1 243 ? 0.587 15.557 6.053 1.00 90.94 243 VAL A N 1
ATOM 1958 C CA . VAL A 1 243 ? -0.419 15.762 7.093 1.00 90.94 243 VAL A CA 1
ATOM 1959 C C . VAL A 1 243 ? -0.007 15.075 8.398 1.00 90.94 243 VAL A C 1
ATOM 1961 O O . VAL A 1 243 ? 0.483 13.945 8.403 1.00 90.94 243 VAL A O 1
ATOM 1964 N N . GLY A 1 244 ? -0.207 15.778 9.507 1.00 93.44 244 GLY A N 1
ATOM 1965 C CA . GLY A 1 244 ? -0.172 15.238 10.856 1.00 93.44 244 GLY A CA 1
ATOM 1966 C C . GLY A 1 244 ? -1.479 15.540 11.583 1.00 93.44 244 GLY A C 1
ATOM 1967 O O . GLY A 1 244 ? -2.075 16.603 11.395 1.00 93.44 244 GLY A O 1
ATOM 1968 N N . TYR A 1 245 ? -1.903 14.612 12.438 1.00 94.56 245 TYR A N 1
ATOM 1969 C CA . TYR A 1 245 ? -3.160 14.693 13.182 1.00 94.56 245 TYR A CA 1
ATOM 1970 C C . TYR A 1 245 ? -2.927 15.037 14.655 1.00 94.56 245 TYR A C 1
ATOM 1972 O O . TYR A 1 245 ? -2.313 14.256 15.386 1.00 94.56 245 TYR A O 1
ATOM 1980 N N . ARG A 1 246 ? -3.456 16.176 15.121 1.00 94.00 246 ARG A N 1
ATOM 1981 C CA . ARG A 1 246 ? -3.562 16.458 16.559 1.00 94.00 246 ARG A CA 1
ATOM 1982 C C . ARG A 1 246 ? -4.799 15.748 17.099 1.00 94.00 246 ARG A C 1
ATOM 1984 O O . ARG A 1 246 ? -5.902 15.951 16.597 1.00 94.00 246 ARG A O 1
ATOM 1991 N N . ILE A 1 247 ? -4.604 14.894 18.099 1.00 94.06 247 ILE A N 1
ATOM 1992 C CA . ILE A 1 247 ? -5.668 14.071 18.684 1.00 94.06 247 ILE A CA 1
ATOM 1993 C C . ILE A 1 247 ? -6.294 14.786 19.882 1.00 94.06 247 ILE A C 1
ATOM 1995 O O . ILE A 1 247 ? -5.577 15.371 20.693 1.00 94.06 247 ILE A O 1
ATOM 1999 N N . LYS A 1 248 ? -7.624 14.725 19.997 1.00 92.31 248 LYS A N 1
ATOM 2000 C CA . LYS A 1 248 ? -8.386 15.288 21.119 1.00 92.31 248 LYS A CA 1
ATOM 2001 C C . LYS A 1 248 ? -8.003 14.622 22.442 1.00 92.31 248 LYS A C 1
ATOM 2003 O O . LYS A 1 248 ? -7.783 13.413 22.504 1.00 92.31 248 LYS A O 1
ATOM 2008 N N . ASN A 1 249 ? -7.980 15.416 23.513 1.00 83.44 249 ASN A N 1
ATOM 2009 C CA . ASN A 1 249 ? -7.729 14.913 24.868 1.00 83.44 249 ASN A CA 1
ATOM 2010 C C . ASN A 1 249 ? -8.931 14.145 25.438 1.00 83.44 249 ASN A C 1
ATOM 2012 O O . ASN A 1 249 ? -8.737 13.164 26.151 1.00 83.44 249 ASN A O 1
ATOM 2016 N N . ASP A 1 250 ? -10.150 14.581 25.109 1.00 78.06 250 ASP A N 1
ATOM 2017 C CA . ASP A 1 250 ? -11.398 13.953 25.540 1.00 78.06 250 ASP A CA 1
ATOM 2018 C C . ASP A 1 250 ? -12.102 13.314 24.336 1.00 78.06 250 ASP A C 1
ATOM 2020 O O . ASP A 1 250 ? -12.626 13.999 23.453 1.00 78.06 250 ASP A O 1
ATOM 2024 N N . THR A 1 251 ? -12.041 11.986 24.268 1.00 75.94 251 THR A N 1
ATOM 2025 C CA . THR A 1 251 ? -12.623 11.183 23.189 1.00 75.94 251 THR A CA 1
ATOM 2026 C C . THR A 1 251 ? -13.910 10.544 23.693 1.00 75.94 251 THR A C 1
ATOM 2028 O O . THR A 1 251 ? -13.865 9.737 24.621 1.00 75.94 251 THR A O 1
ATOM 2031 N N . ARG A 1 252 ? -15.054 10.876 23.084 1.00 74.69 252 ARG A N 1
ATOM 2032 C CA . ARG A 1 252 ? -16.370 10.436 23.579 1.00 74.69 252 ARG A CA 1
ATOM 2033 C C . ARG A 1 252 ? -16.663 8.969 23.274 1.00 74.69 252 ARG A C 1
ATOM 2035 O O . ARG A 1 252 ? -16.890 8.189 24.191 1.00 74.69 252 ARG A O 1
ATOM 2042 N N . ALA A 1 253 ? -16.692 8.607 21.989 1.00 78.81 253 ALA A N 1
ATOM 2043 C CA . ALA A 1 253 ? -17.151 7.286 21.548 1.00 78.81 253 ALA A CA 1
ATOM 2044 C C . ALA A 1 253 ? -16.010 6.319 21.193 1.00 78.81 253 ALA A C 1
ATOM 2046 O O . ALA A 1 253 ? -16.153 5.109 21.354 1.00 78.81 253 ALA A O 1
ATOM 2047 N N . VAL A 1 254 ? -14.867 6.833 20.730 1.00 83.81 254 VAL A N 1
ATOM 2048 C CA . VAL A 1 254 ? -13.699 6.016 20.370 1.00 83.81 254 VAL A CA 1
ATOM 2049 C C . VAL A 1 254 ? -12.690 6.024 21.520 1.00 83.81 254 VAL A C 1
ATOM 2051 O O . VAL A 1 254 ? -12.357 7.101 22.008 1.00 83.81 254 VAL A O 1
ATOM 2054 N N . PRO A 1 255 ? -12.134 4.873 21.945 1.00 87.69 255 PRO A N 1
ATOM 2055 C CA . PRO A 1 255 ? -11.101 4.855 22.974 1.00 87.69 255 PRO A CA 1
ATOM 2056 C C . PRO A 1 255 ? -9.882 5.707 22.591 1.00 87.69 255 PRO A C 1
ATOM 2058 O O . PRO A 1 255 ? -9.334 5.567 21.496 1.00 87.69 255 PRO A O 1
ATOM 2061 N N . SER A 1 256 ? -9.377 6.517 23.527 1.00 86.56 256 SER A N 1
ATOM 2062 C CA . SER A 1 256 ? -8.203 7.385 23.316 1.00 86.56 256 SER A CA 1
ATOM 2063 C C . SER A 1 256 ? -6.967 6.633 22.786 1.00 86.56 256 SER A C 1
ATOM 2065 O O . SER A 1 256 ? -6.193 7.159 21.984 1.00 86.56 256 SER A O 1
ATOM 2067 N N . ALA A 1 257 ? -6.772 5.369 23.182 1.00 88.38 257 ALA A N 1
ATOM 2068 C CA . ALA A 1 257 ? -5.707 4.527 22.632 1.00 88.38 257 ALA A CA 1
ATOM 2069 C C . ALA A 1 257 ? -5.869 4.286 21.118 1.00 88.38 257 ALA A C 1
ATOM 2071 O O . ALA A 1 257 ? -4.893 4.399 20.379 1.00 88.38 257 ALA A O 1
ATOM 2072 N N . THR A 1 258 ? -7.092 4.025 20.653 1.00 90.88 258 THR A N 1
ATOM 2073 C CA . THR A 1 258 ? -7.417 3.831 19.234 1.00 90.88 258 THR A CA 1
ATOM 2074 C C . THR A 1 258 ? -7.213 5.114 18.439 1.00 90.88 258 THR A C 1
ATOM 2076 O O . THR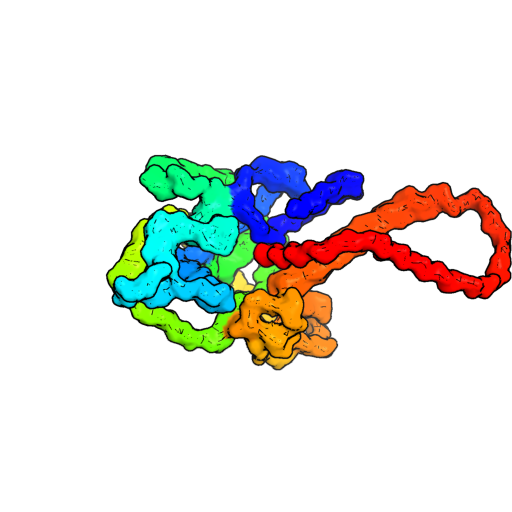 A 1 258 ? -6.568 5.078 17.395 1.00 90.88 258 THR A O 1
ATOM 2079 N N . CYS A 1 259 ? -7.655 6.263 18.958 1.00 93.06 259 CYS A N 1
ATOM 2080 C CA . CYS A 1 259 ? -7.416 7.553 18.306 1.00 93.06 259 CYS A CA 1
ATOM 2081 C C . CYS A 1 259 ? -5.922 7.859 18.141 1.00 93.06 259 CYS A C 1
ATOM 2083 O O . CYS A 1 259 ? -5.490 8.291 17.073 1.00 93.06 259 CYS A O 1
ATOM 2085 N N . ARG A 1 260 ? -5.112 7.574 19.171 1.00 91.69 260 ARG A N 1
ATOM 2086 C CA . ARG A 1 260 ? -3.652 7.723 19.089 1.00 91.69 260 ARG A CA 1
ATOM 2087 C C . ARG A 1 260 ? -3.028 6.810 18.038 1.00 91.69 260 ARG A C 1
ATOM 2089 O O . ARG A 1 260 ? -2.095 7.237 17.375 1.00 91.69 260 ARG A O 1
ATOM 2096 N N . MET A 1 261 ? -3.531 5.587 17.876 1.00 91.44 261 MET A N 1
ATOM 2097 C CA . MET A 1 261 ? -3.053 4.668 16.838 1.00 91.44 261 MET A CA 1
ATOM 2098 C C . MET A 1 261 ? -3.449 5.130 15.431 1.00 91.44 261 MET A C 1
ATOM 2100 O O . MET A 1 261 ? -2.594 5.161 14.555 1.00 91.44 261 MET A O 1
ATOM 2104 N N . LEU A 1 262 ? -4.702 5.547 15.225 1.00 92.31 262 LEU A N 1
ATOM 2105 C CA . LEU A 1 262 ? -5.197 6.028 13.928 1.00 92.31 262 LEU A CA 1
ATOM 2106 C C . LEU A 1 262 ? -4.510 7.322 13.466 1.00 92.31 262 LEU A C 1
ATOM 2108 O O . LEU A 1 262 ? -4.301 7.522 12.270 1.00 92.31 262 LEU A O 1
ATOM 2112 N N . GLY A 1 263 ? -4.165 8.199 14.413 1.00 92.62 263 GLY A N 1
ATOM 2113 C CA . GLY A 1 263 ? -3.469 9.456 14.148 1.00 92.62 263 GLY A CA 1
ATOM 2114 C C . GLY A 1 263 ? -1.946 9.373 14.170 1.00 92.62 263 GLY A C 1
ATOM 2115 O O . GLY A 1 263 ? -1.298 10.371 13.859 1.00 92.62 263 GLY A O 1
ATOM 2116 N N . ALA A 1 264 ? -1.351 8.243 14.555 1.00 92.31 264 ALA A N 1
ATOM 2117 C CA . ALA A 1 264 ? 0.098 8.095 14.558 1.00 92.31 264 ALA A CA 1
ATOM 2118 C C . ALA A 1 264 ? 0.618 7.927 13.127 1.00 92.31 264 ALA A C 1
ATOM 2120 O O . ALA A 1 264 ? 0.103 7.121 12.355 1.00 92.31 264 ALA A O 1
ATOM 2121 N N . ASN A 1 265 ? 1.682 8.653 12.792 1.00 91.94 265 ASN A N 1
ATOM 2122 C CA . ASN A 1 265 ? 2.424 8.372 11.571 1.00 91.94 265 ASN A CA 1
ATOM 2123 C C . ASN A 1 265 ? 3.231 7.068 11.709 1.00 91.94 265 ASN A C 1
ATOM 2125 O O . ASN A 1 265 ? 3.369 6.514 12.802 1.00 91.94 265 ASN A O 1
ATOM 2129 N N . GLU A 1 266 ? 3.798 6.585 10.604 1.00 89.56 266 GLU A N 1
ATOM 2130 C CA . GLU A 1 266 ? 4.481 5.286 10.547 1.00 89.56 266 GLU A CA 1
ATOM 2131 C C . GLU A 1 266 ? 5.567 5.117 11.623 1.00 89.56 266 GLU A C 1
ATOM 2133 O O . GLU A 1 266 ? 5.602 4.099 12.321 1.00 89.56 266 GLU A O 1
ATOM 2138 N N . LEU A 1 267 ? 6.443 6.116 11.792 1.00 90.88 267 LEU A N 1
ATOM 2139 C CA . LEU A 1 267 ? 7.561 6.038 12.735 1.00 90.88 267 LEU A CA 1
ATOM 2140 C C . LEU A 1 267 ? 7.077 6.008 14.188 1.00 90.88 267 LEU A C 1
ATOM 2142 O O . LEU A 1 267 ? 7.583 5.216 14.993 1.00 90.88 267 LEU A O 1
ATOM 2146 N N . LEU A 1 268 ? 6.084 6.835 14.526 1.00 91.56 268 LEU A N 1
ATOM 2147 C CA . LEU A 1 268 ? 5.484 6.848 15.855 1.00 91.56 268 LEU A CA 1
ATOM 2148 C C . LEU A 1 268 ? 4.734 5.539 16.132 1.00 91.56 268 LEU A C 1
ATOM 2150 O O . LEU A 1 268 ? 4.953 4.919 17.173 1.00 91.56 268 LEU A O 1
ATOM 2154 N N . PHE A 1 269 ? 3.913 5.080 15.187 1.00 91.19 269 PHE A N 1
ATOM 2155 C CA . PHE A 1 269 ? 3.153 3.838 15.306 1.00 91.19 269 PHE A CA 1
ATOM 2156 C C . PHE A 1 269 ? 4.081 2.628 15.472 1.00 91.19 269 PHE A C 1
ATOM 2158 O O . PHE A 1 269 ? 3.923 1.829 16.396 1.00 91.19 269 PHE A O 1
ATOM 2165 N N . THR A 1 270 ? 5.136 2.546 14.660 1.00 89.88 270 THR A N 1
ATOM 2166 C CA . THR A 1 270 ? 6.165 1.504 14.773 1.00 89.88 270 THR A CA 1
ATOM 2167 C C . THR A 1 270 ? 6.835 1.526 16.146 1.00 89.88 270 THR A C 1
ATOM 2169 O O . THR A 1 270 ? 7.078 0.470 16.736 1.00 89.88 270 THR A O 1
ATOM 2172 N N . ASN A 1 271 ? 7.119 2.711 16.698 1.00 90.00 271 ASN A N 1
ATOM 2173 C CA . ASN A 1 271 ? 7.674 2.827 18.045 1.00 90.00 271 ASN A CA 1
ATOM 2174 C C . ASN A 1 271 ? 6.705 2.305 19.117 1.00 90.00 271 ASN A C 1
ATOM 2176 O O . ASN A 1 271 ? 7.132 1.565 20.006 1.00 90.00 271 ASN A O 1
ATOM 2180 N N . MET A 1 272 ? 5.415 2.640 19.010 1.00 90.19 272 MET A N 1
ATOM 2181 C CA . MET A 1 272 ? 4.369 2.160 19.921 1.00 90.19 272 MET A CA 1
ATOM 2182 C C . MET A 1 272 ? 4.292 0.627 19.922 1.00 90.19 272 MET A C 1
ATOM 2184 O O . MET A 1 272 ? 4.342 0.011 20.990 1.00 90.19 272 MET A O 1
ATOM 2188 N N . ILE A 1 273 ? 4.259 0.006 18.738 1.00 87.56 273 ILE A N 1
ATOM 2189 C CA . ILE A 1 273 ? 4.215 -1.455 18.594 1.00 87.56 273 ILE A CA 1
ATOM 2190 C C . ILE A 1 273 ? 5.489 -2.106 19.142 1.00 87.56 273 ILE A C 1
ATOM 2192 O O . ILE A 1 273 ? 5.402 -3.046 19.931 1.00 87.56 273 ILE A O 1
ATOM 2196 N N . ARG A 1 274 ? 6.678 -1.587 18.804 1.00 86.38 274 ARG A N 1
ATOM 2197 C CA . ARG A 1 274 ? 7.955 -2.134 19.302 1.00 86.38 274 ARG A CA 1
ATOM 2198 C C . ARG A 1 274 ? 8.051 -2.075 20.824 1.00 86.38 274 ARG A C 1
ATOM 2200 O O . ARG A 1 274 ? 8.482 -3.046 21.441 1.00 86.38 274 ARG A O 1
ATOM 2207 N N . ARG A 1 275 ? 7.621 -0.972 21.449 1.00 87.50 275 ARG A N 1
ATOM 2208 C CA . ARG A 1 275 ? 7.567 -0.865 22.918 1.00 87.50 275 ARG A CA 1
ATOM 2209 C C . ARG A 1 275 ? 6.645 -1.920 23.519 1.00 87.50 275 ARG A C 1
ATOM 2211 O O . ARG A 1 275 ? 7.025 -2.556 24.499 1.00 87.50 275 ARG A O 1
ATOM 2218 N N . ARG A 1 276 ? 5.468 -2.140 22.923 1.00 84.75 276 ARG A N 1
ATOM 2219 C CA . ARG A 1 276 ? 4.540 -3.174 23.395 1.00 84.75 276 ARG A CA 1
ATOM 2220 C C . ARG A 1 276 ? 5.138 -4.575 23.275 1.00 84.75 276 ARG A C 1
ATOM 2222 O O . ARG A 1 276 ? 5.154 -5.302 24.261 1.00 84.75 276 ARG A O 1
ATOM 2229 N N . GLN A 1 277 ? 5.718 -4.902 22.122 1.00 82.31 277 GLN A N 1
ATOM 2230 C CA . GLN A 1 277 ? 6.390 -6.182 21.890 1.00 82.31 277 GLN A CA 1
ATOM 2231 C C . GLN A 1 277 ? 7.534 -6.430 22.886 1.00 82.31 277 GLN A C 1
ATOM 2233 O O . GLN A 1 277 ? 7.676 -7.541 23.390 1.00 82.31 277 GLN A O 1
ATOM 2238 N N . LEU A 1 278 ? 8.333 -5.406 23.207 1.00 82.62 278 LEU A N 1
ATOM 2239 C CA . LEU A 1 278 ? 9.410 -5.521 24.196 1.00 82.62 278 LEU A CA 1
ATOM 2240 C C . LEU A 1 278 ? 8.880 -5.782 25.609 1.00 82.62 278 LEU A C 1
ATOM 2242 O O . LEU A 1 278 ? 9.422 -6.651 26.285 1.00 82.62 278 LEU A O 1
ATOM 2246 N N . MET A 1 279 ? 7.814 -5.090 26.032 1.00 81.88 279 MET A N 1
ATOM 2247 C CA . MET A 1 279 ? 7.165 -5.350 27.327 1.00 81.88 279 MET A CA 1
ATOM 2248 C C . MET A 1 279 ? 6.634 -6.782 27.411 1.00 81.88 279 MET A C 1
ATOM 2250 O O . MET A 1 279 ? 6.825 -7.470 28.415 1.00 81.88 279 MET A O 1
ATOM 2254 N N . ASP A 1 280 ? 6.016 -7.249 26.329 1.00 76.31 280 ASP A N 1
ATOM 2255 C CA . ASP A 1 280 ? 5.470 -8.595 26.229 1.00 76.31 280 ASP A CA 1
ATOM 2256 C C . ASP A 1 280 ? 6.586 -9.657 26.307 1.00 76.31 280 ASP A C 1
ATOM 2258 O O . ASP A 1 280 ? 6.404 -10.688 26.960 1.00 76.31 280 ASP A O 1
ATOM 2262 N N . ILE A 1 281 ? 7.749 -9.411 25.692 1.00 76.12 281 ILE A N 1
ATOM 2263 C CA . ILE A 1 281 ? 8.935 -10.278 25.799 1.00 76.12 281 ILE A CA 1
ATOM 2264 C C . ILE A 1 281 ? 9.534 -10.219 27.212 1.00 76.12 281 ILE A C 1
ATOM 2266 O O . ILE A 1 281 ? 9.852 -11.263 27.778 1.00 76.12 281 ILE A O 1
ATOM 2270 N N . SER A 1 282 ? 9.677 -9.035 27.818 1.00 73.69 282 SER A N 1
ATOM 2271 C CA . SER A 1 282 ? 10.240 -8.915 29.170 1.00 73.69 282 SER A CA 1
ATOM 2272 C C . SER A 1 282 ? 9.360 -9.587 30.223 1.00 73.69 282 SER A C 1
ATOM 2274 O O . SER A 1 282 ? 9.882 -10.251 31.114 1.00 73.69 282 SER A O 1
ATOM 2276 N N . ALA A 1 283 ? 8.033 -9.494 30.092 1.00 68.62 283 ALA A N 1
ATOM 2277 C CA . ALA A 1 283 ? 7.095 -10.173 30.983 1.00 68.62 283 ALA A CA 1
ATOM 2278 C C . ALA A 1 283 ? 7.277 -11.701 30.959 1.00 68.62 283 ALA A C 1
ATOM 2280 O O . ALA A 1 283 ? 7.208 -12.341 32.006 1.00 68.62 283 ALA A O 1
ATOM 2281 N N . PHE A 1 284 ? 7.591 -12.286 29.795 1.00 62.94 284 PHE A N 1
ATOM 2282 C CA . PHE A 1 284 ? 7.927 -13.710 29.689 1.00 62.94 284 PHE A CA 1
ATOM 2283 C C . PHE A 1 284 ? 9.187 -14.068 30.494 1.00 62.94 284 PHE A C 1
ATOM 2285 O O . PHE A 1 284 ? 9.203 -15.079 31.197 1.00 62.94 284 PHE A O 1
ATOM 2292 N N . TYR A 1 285 ? 10.232 -13.234 30.439 1.00 59.50 285 TYR A N 1
ATOM 2293 C CA . TYR A 1 285 ? 11.450 -13.452 31.226 1.00 59.50 285 TYR A CA 1
ATOM 2294 C C . TYR A 1 285 ? 11.192 -13.347 32.734 1.00 59.50 285 TYR A C 1
ATOM 2296 O O . TYR A 1 285 ? 11.637 -14.220 33.476 1.00 59.50 285 TYR A O 1
ATOM 2304 N N . PHE A 1 286 ? 10.430 -12.347 33.187 1.00 59.41 286 PHE A N 1
ATOM 2305 C CA . PHE A 1 286 ? 10.091 -12.195 34.606 1.00 59.41 286 PHE A CA 1
ATOM 2306 C C . PHE A 1 286 ? 9.190 -13.318 35.128 1.00 59.41 286 PHE A C 1
ATOM 2308 O O . PHE A 1 286 ? 9.418 -13.799 36.232 1.00 59.41 286 PHE A O 1
ATOM 2315 N N . ALA A 1 287 ? 8.225 -13.803 34.344 1.00 59.28 287 ALA A N 1
ATOM 2316 C CA . ALA A 1 287 ? 7.397 -14.941 34.746 1.00 59.28 287 ALA A CA 1
ATOM 2317 C C . ALA A 1 287 ? 8.206 -16.249 34.841 1.00 59.28 287 ALA A C 1
ATOM 2319 O O . ALA A 1 287 ? 7.997 -17.043 35.754 1.00 59.28 287 ALA A O 1
ATOM 2320 N N . ARG A 1 288 ? 9.165 -16.464 33.929 1.00 52.16 288 ARG A N 1
ATOM 2321 C CA . ARG A 1 288 ? 9.971 -17.695 33.873 1.00 52.16 288 ARG A CA 1
ATOM 2322 C C . ARG A 1 288 ? 11.132 -17.725 34.874 1.00 52.16 288 ARG A C 1
ATOM 2324 O O . ARG A 1 288 ? 11.518 -18.810 35.294 1.00 52.16 288 ARG A O 1
ATOM 2331 N N . TRP A 1 289 ? 11.674 -16.569 35.259 1.00 48.12 289 TRP A N 1
ATOM 2332 C CA . TRP A 1 289 ? 12.778 -16.466 36.227 1.00 48.12 289 TRP A CA 1
ATOM 2333 C C . TRP A 1 289 ? 12.338 -16.000 37.622 1.00 48.12 289 TRP A C 1
ATOM 2335 O O . TRP A 1 289 ? 13.003 -16.318 38.600 1.00 48.12 289 TRP A O 1
ATOM 2345 N N . GLY A 1 290 ? 11.205 -15.304 37.744 1.00 44.66 290 GLY A N 1
ATOM 2346 C CA . GLY A 1 290 ? 10.633 -14.887 39.029 1.00 44.66 290 GLY A CA 1
ATOM 2347 C C . GLY A 1 290 ? 9.863 -15.995 39.754 1.00 44.66 290 GLY A C 1
ATOM 2348 O O . GLY A 1 290 ? 9.768 -15.968 40.975 1.00 44.66 290 GLY A O 1
ATOM 2349 N N . ALA A 1 291 ? 9.375 -17.012 39.035 1.00 43.91 291 ALA A N 1
ATOM 2350 C CA . ALA A 1 291 ? 8.690 -18.161 39.637 1.00 43.91 291 ALA A CA 1
ATOM 2351 C C . ALA A 1 291 ? 9.644 -19.238 40.204 1.00 43.91 291 ALA A C 1
ATOM 2353 O O . ALA A 1 291 ? 9.183 -20.203 40.805 1.00 43.91 291 ALA A O 1
ATOM 2354 N N . GLY A 1 292 ? 10.964 -19.088 40.026 1.00 39.66 292 GLY A N 1
ATOM 2355 C CA . GLY A 1 292 ? 11.976 -20.045 40.496 1.00 39.66 292 GLY A CA 1
ATOM 2356 C C . GLY A 1 292 ? 12.690 -19.668 41.799 1.00 39.66 292 GLY A C 1
ATOM 2357 O O . GLY A 1 292 ? 13.560 -20.415 42.232 1.00 39.66 292 GLY A O 1
ATOM 2358 N N . ALA A 1 293 ? 12.369 -18.527 42.418 1.00 40.50 293 ALA A N 1
ATOM 2359 C CA . ALA A 1 293 ? 13.126 -18.000 43.562 1.00 40.50 293 ALA A CA 1
ATOM 2360 C C . ALA A 1 293 ? 12.238 -17.467 44.702 1.00 40.50 293 ALA A C 1
ATOM 2362 O O . ALA A 1 293 ? 12.583 -16.486 45.354 1.00 40.50 293 ALA A O 1
ATOM 2363 N N . ALA A 1 294 ? 11.086 -18.095 44.948 1.00 40.00 294 ALA A N 1
ATOM 2364 C CA . ALA A 1 294 ? 10.206 -17.714 46.053 1.00 40.00 294 ALA A CA 1
ATOM 2365 C C . ALA A 1 294 ? 9.619 -18.933 46.781 1.00 40.00 294 ALA A C 1
ATOM 2367 O O . ALA A 1 294 ? 8.408 -19.086 46.895 1.00 40.00 294 ALA A O 1
ATOM 2368 N N . THR A 1 295 ? 10.487 -19.788 47.321 1.00 36.72 295 THR A N 1
ATOM 2369 C CA . THR A 1 295 ? 10.145 -20.625 48.480 1.00 36.72 295 THR A CA 1
ATOM 2370 C C . THR A 1 295 ? 11.291 -20.567 49.480 1.00 36.72 295 THR A C 1
ATOM 2372 O O . THR A 1 295 ? 12.316 -21.214 49.286 1.00 36.72 295 THR A O 1
ATOM 2375 N N . GLY A 1 296 ? 11.101 -19.786 50.545 1.00 32.97 296 GLY A N 1
ATOM 2376 C CA . GLY A 1 296 ? 11.948 -19.811 51.738 1.00 32.97 296 GLY A CA 1
ATOM 2377 C C . GLY A 1 296 ? 12.663 -18.499 52.044 1.00 32.97 296 GLY A C 1
ATOM 2378 O O . GLY A 1 296 ? 13.821 -18.341 51.687 1.00 32.97 296 GLY A O 1
ATOM 2379 N N . LEU A 1 297 ? 11.979 -17.589 52.745 1.00 30.42 297 LEU A N 1
ATOM 2380 C CA . LEU A 1 297 ? 12.379 -17.034 54.053 1.00 30.42 297 LEU A CA 1
ATOM 2381 C C . LEU A 1 297 ? 11.611 -15.737 54.335 1.00 30.42 297 LEU A C 1
ATOM 2383 O O . LEU A 1 297 ? 11.466 -14.861 53.488 1.00 30.42 297 LEU A O 1
ATOM 2387 N N . ALA A 1 298 ? 11.074 -15.671 55.548 1.00 30.78 298 ALA A N 1
ATOM 2388 C CA . ALA A 1 298 ? 10.284 -14.573 56.066 1.00 30.78 298 ALA A CA 1
ATOM 2389 C C . ALA A 1 298 ? 11.153 -13.440 56.643 1.00 30.78 298 ALA A C 1
ATOM 2391 O O . ALA A 1 298 ? 12.247 -13.680 57.143 1.00 30.78 298 ALA A O 1
ATOM 2392 N N . ALA A 1 299 ? 10.518 -12.264 56.696 1.00 31.23 299 ALA A N 1
ATOM 2393 C CA . ALA A 1 299 ? 10.676 -11.170 57.659 1.00 31.23 299 ALA A CA 1
ATOM 2394 C C . ALA A 1 299 ? 11.711 -10.042 57.428 1.00 31.23 299 ALA A C 1
ATOM 2396 O O . ALA A 1 299 ? 12.900 -10.245 57.214 1.00 31.23 299 ALA A O 1
ATOM 2397 N N . SER A 1 300 ? 11.182 -8.833 57.672 1.00 28.11 300 SER A N 1
ATOM 2398 C CA . SER A 1 300 ? 11.794 -7.523 57.965 1.00 28.11 300 SER A CA 1
ATOM 2399 C C . SER A 1 300 ? 12.375 -6.662 56.825 1.00 28.11 300 SER A C 1
ATOM 2401 O O . SER A 1 300 ? 13.425 -6.928 56.257 1.00 28.11 300 SER A O 1
ATOM 2403 N N . ALA A 1 301 ? 11.681 -5.544 56.570 1.00 30.55 301 ALA A N 1
ATOM 2404 C CA . ALA A 1 301 ? 12.229 -4.266 56.086 1.00 30.55 301 ALA A CA 1
ATOM 2405 C C . ALA A 1 301 ? 13.127 -3.624 57.189 1.00 30.55 301 ALA A C 1
ATOM 2407 O O . ALA A 1 301 ? 12.974 -4.062 58.333 1.00 30.55 301 ALA A O 1
ATOM 2408 N N . PRO A 1 302 ? 13.965 -2.572 56.964 1.00 35.81 302 PRO A N 1
ATOM 2409 C CA . PRO A 1 302 ? 13.814 -1.508 55.955 1.00 35.81 302 PRO A CA 1
ATOM 2410 C C . PRO A 1 302 ? 15.124 -0.917 55.346 1.00 35.81 302 PRO A C 1
ATOM 2412 O O . PRO A 1 302 ? 16.229 -1.347 55.642 1.00 35.81 302 PRO A O 1
ATOM 2415 N N . LEU A 1 303 ? 14.940 0.150 54.547 1.00 27.98 303 LEU A N 1
ATOM 2416 C CA . LEU A 1 303 ? 15.895 1.207 54.152 1.00 27.98 303 LEU A CA 1
ATOM 2417 C C . LEU A 1 303 ? 16.957 0.908 53.074 1.00 27.98 303 LEU A C 1
ATOM 2419 O O . LEU A 1 303 ? 17.947 0.227 53.289 1.00 27.98 303 LEU A O 1
ATOM 2423 N N . GLY A 1 304 ? 16.778 1.605 51.944 1.00 28.23 304 GLY A N 1
ATOM 2424 C CA . GLY A 1 304 ? 17.813 2.424 51.313 1.00 28.23 304 GLY A CA 1
ATOM 2425 C C . GLY A 1 304 ? 19.052 1.718 50.776 1.00 28.23 304 GLY A C 1
ATOM 2426 O O . GLY A 1 304 ? 20.042 1.596 51.479 1.00 28.23 304 GLY A O 1
ATOM 2427 N N . LEU A 1 305 ? 19.064 1.447 49.471 1.00 25.67 305 LEU A N 1
ATOM 2428 C CA . LEU A 1 305 ? 20.258 1.653 48.652 1.00 25.67 305 LEU A CA 1
ATOM 2429 C C . LEU A 1 305 ? 19.854 1.729 47.183 1.00 25.67 305 LEU A C 1
ATOM 2431 O O . LEU A 1 305 ? 19.368 0.774 46.580 1.00 25.67 305 LEU A O 1
ATOM 2435 N N . ALA A 1 306 ? 20.041 2.924 46.630 1.00 31.38 306 ALA A N 1
ATOM 2436 C CA . ALA A 1 306 ? 20.049 3.167 45.206 1.00 31.38 306 ALA A CA 1
ATOM 2437 C C . ALA A 1 306 ? 21.107 2.263 44.564 1.00 31.38 306 ALA A C 1
ATOM 2439 O O . ALA A 1 306 ? 22.302 2.481 44.752 1.00 31.38 306 ALA A O 1
ATOM 2440 N N . LEU A 1 307 ? 20.679 1.262 43.793 1.00 25.05 307 LEU A N 1
ATOM 2441 C CA . LEU A 1 307 ? 21.570 0.586 42.861 1.00 25.05 307 LEU A CA 1
ATOM 2442 C C . LEU A 1 307 ? 21.410 1.228 41.486 1.00 25.05 307 LEU A C 1
ATOM 2444 O O . LEU A 1 307 ? 20.539 0.890 40.687 1.00 25.05 307 LEU A O 1
ATOM 2448 N N . SER A 1 308 ? 22.285 2.202 41.257 1.00 25.25 308 SER A N 1
ATOM 2449 C CA . SER A 1 308 ? 22.701 2.647 39.937 1.00 25.25 308 SER A CA 1
ATOM 2450 C C . SER A 1 308 ? 23.190 1.436 39.138 1.00 25.25 308 SER A C 1
ATOM 2452 O O . SER A 1 308 ? 24.256 0.892 39.416 1.00 25.25 308 SER A O 1
ATOM 2454 N N . LEU A 1 309 ? 22.418 1.009 38.141 1.00 22.97 309 LEU A N 1
ATOM 2455 C CA . LEU A 1 309 ? 22.911 0.147 37.070 1.00 22.97 309 LEU A CA 1
ATOM 2456 C C . LEU A 1 309 ? 23.351 1.047 35.914 1.00 22.97 309 LEU A C 1
ATOM 2458 O O . LEU A 1 309 ? 22.666 1.223 34.909 1.00 22.97 309 LEU A O 1
ATOM 2462 N N . THR A 1 310 ? 24.528 1.643 36.096 1.00 22.50 310 THR A N 1
ATOM 2463 C CA . THR A 1 310 ? 25.367 2.144 35.008 1.00 22.50 310 THR A CA 1
ATOM 2464 C C . THR A 1 310 ? 25.823 0.957 34.168 1.00 22.50 310 THR A C 1
ATOM 2466 O O . THR A 1 310 ? 26.779 0.267 34.513 1.00 22.50 310 THR A O 1
ATOM 2469 N N . LEU A 1 311 ? 25.135 0.723 33.054 1.00 21.80 311 LEU A N 1
ATOM 2470 C CA . LEU A 1 311 ? 25.664 -0.052 31.937 1.00 21.80 311 LEU A CA 1
ATOM 2471 C C . LEU A 1 311 ? 26.325 0.923 30.965 1.00 21.80 311 LEU A C 1
ATOM 2473 O O . LEU A 1 311 ? 25.709 1.449 30.042 1.00 21.80 311 LEU A O 1
ATOM 2477 N N . SER A 1 312 ? 27.603 1.177 31.225 1.00 19.95 312 SER A N 1
ATOM 2478 C CA . SER A 1 312 ? 28.520 1.828 30.301 1.00 19.95 312 SER A CA 1
ATOM 2479 C C . SER A 1 312 ? 29.137 0.746 29.418 1.00 19.95 312 SER A C 1
ATOM 2481 O O . SER A 1 312 ? 30.051 0.055 29.855 1.00 19.95 312 SER A O 1
ATOM 2483 N N . VAL A 1 313 ? 28.664 0.592 28.179 1.00 21.78 313 VAL A N 1
ATOM 2484 C CA . VAL A 1 313 ? 29.462 -0.001 27.093 1.00 21.78 313 VAL A CA 1
ATOM 2485 C C . VAL A 1 313 ? 29.235 0.837 25.827 1.00 21.78 313 VAL A C 1
ATOM 2487 O O . VAL A 1 313 ? 28.103 1.259 25.577 1.00 21.78 313 VAL A O 1
ATOM 2490 N N . PRO A 1 314 ? 30.306 1.162 25.081 1.00 22.75 314 PRO A N 1
ATOM 2491 C CA . PRO A 1 314 ? 30.358 2.262 24.134 1.00 22.75 314 PRO A CA 1
ATOM 2492 C C . PRO A 1 314 ? 29.987 1.819 22.712 1.00 22.75 314 PRO A C 1
ATOM 2494 O O . PRO A 1 314 ? 29.758 0.644 22.449 1.00 22.75 314 PRO A O 1
ATOM 2497 N N . TRP A 1 315 ? 29.998 2.799 21.805 1.00 19.66 315 TRP A N 1
ATOM 2498 C CA . TRP A 1 315 ? 29.721 2.749 20.362 1.00 19.66 315 TRP A CA 1
ATOM 2499 C C . TRP A 1 315 ? 28.298 3.096 19.929 1.00 19.66 315 TRP A C 1
ATOM 2501 O O . TRP A 1 315 ? 27.456 2.283 19.559 1.00 19.66 315 TRP A O 1
ATOM 2511 N N . SER A 1 316 ? 28.121 4.415 19.850 1.00 21.95 316 SER A N 1
ATOM 2512 C CA . SER A 1 316 ? 27.270 5.089 18.885 1.00 21.95 316 SER A CA 1
ATOM 2513 C C . SER A 1 316 ? 27.574 4.622 17.456 1.00 21.95 316 SER A C 1
ATOM 2515 O O . SER A 1 316 ? 28.579 4.997 16.855 1.00 21.95 316 SER A O 1
ATOM 2517 N N . SER A 1 317 ? 26.660 3.862 16.874 1.00 20.25 317 SER A N 1
ATOM 2518 C CA . SER A 1 317 ? 26.466 3.831 15.429 1.00 20.25 317 SER A CA 1
ATOM 2519 C C . SER A 1 317 ? 24.991 4.079 15.175 1.00 20.25 317 SER A C 1
ATOM 2521 O O . SER A 1 317 ? 24.131 3.256 15.480 1.00 20.25 317 SER A O 1
ATOM 2523 N N . ARG A 1 318 ? 24.707 5.287 14.683 1.00 22.56 318 ARG A N 1
ATOM 2524 C CA . ARG A 1 318 ? 23.400 5.707 14.180 1.00 22.56 318 ARG A CA 1
ATOM 2525 C C . ARG A 1 318 ? 22.952 4.712 13.109 1.00 22.56 318 ARG A C 1
ATOM 2527 O O . ARG A 1 318 ? 23.421 4.782 11.980 1.00 22.56 318 ARG A O 1
ATOM 2534 N N . MET A 1 319 ? 22.026 3.819 13.439 1.00 19.17 319 MET A N 1
ATOM 2535 C CA . MET A 1 319 ? 21.251 3.082 12.443 1.00 19.17 319 MET A CA 1
ATOM 2536 C C . MET A 1 319 ? 19.853 3.694 12.383 1.00 19.17 319 MET A C 1
ATOM 2538 O O . MET A 1 319 ? 18.906 3.246 13.025 1.00 19.17 319 MET A O 1
ATOM 2542 N N . LEU A 1 320 ? 19.768 4.780 11.615 1.00 20.73 320 LEU A N 1
ATOM 2543 C CA . LEU A 1 320 ? 18.526 5.252 11.018 1.00 20.73 320 LEU A CA 1
ATOM 2544 C C . LEU A 1 320 ? 18.137 4.225 9.952 1.00 20.73 320 LEU A C 1
ATOM 2546 O O . LEU A 1 320 ? 18.707 4.196 8.864 1.00 20.73 320 LEU A O 1
ATOM 2550 N N . LEU A 1 321 ? 17.207 3.343 10.296 1.00 20.98 321 LEU A N 1
ATOM 2551 C CA . LEU A 1 321 ? 16.517 2.487 9.340 1.00 20.98 321 LEU A CA 1
ATOM 2552 C C . LEU A 1 321 ? 15.087 3.007 9.231 1.00 20.98 321 LEU A C 1
ATOM 2554 O O . LEU A 1 321 ? 14.216 2.608 10.005 1.00 20.98 321 LEU A O 1
ATOM 2558 N N . GLY A 1 322 ? 14.919 3.964 8.319 1.00 25.83 322 GLY A N 1
ATOM 2559 C CA . GLY A 1 322 ? 13.697 4.078 7.527 1.00 25.83 322 GLY A CA 1
ATOM 2560 C C . GLY A 1 322 ? 13.815 3.258 6.251 1.00 25.83 322 GLY A C 1
ATOM 2561 O O . GLY A 1 322 ? 14.719 2.381 6.177 1.00 25.83 322 GLY A O 1
#

Organism: Haemaphysalis longicornis (NCBI:txid44386)

InterPro domains:
  IPR009729 Galactose-3-O-sulfotransferase [PF06990] (10-276)
  IPR009729 Galactose-3-O-sulfotransferase [PTHR14647] (9-262)
  IPR027417 P-loop containing nucleoside triphosphate hydrolase [G3DSA:3.40.50.300] (1-216)